Protein AF-O30803-F1 (afdb_monomer)

InterPro domains:
  IPR018719 Protein of unknown function DUF2243, membrane [PF10002] (25-166)

Structure (mmCIF, N/CA/C/O backbone):
data_AF-O30803-F1
#
_entry.id   AF-O30803-F1
#
loop_
_atom_site.group_PDB
_atom_site.id
_atom_site.type_symbol
_atom_site.label_atom_id
_atom_site.label_alt_id
_atom_site.label_comp_id
_atom_site.label_asym_id
_atom_site.label_entity_id
_atom_site.label_seq_id
_atom_site.pdbx_PDB_ins_code
_atom_site.Cartn_x
_atom_site.Cartn_y
_atom_site.Cartn_z
_atom_site.occupancy
_atom_site.B_iso_or_equiv
_atom_site.auth_seq_id
_atom_site.auth_comp_id
_atom_site.auth_asym_id
_atom_site.auth_atom_id
_atom_site.pdbx_PDB_model_num
ATOM 1 N N . MET A 1 1 ? -51.281 -3.190 64.991 1.00 44.41 1 MET A N 1
ATOM 2 C CA . MET A 1 1 ? -51.150 -3.004 63.529 1.00 44.41 1 MET A CA 1
ATOM 3 C C . MET A 1 1 ? -50.069 -1.959 63.252 1.00 44.41 1 MET A C 1
ATOM 5 O O . MET A 1 1 ? -50.215 -0.814 63.648 1.00 44.41 1 MET A O 1
ATOM 9 N N . ARG A 1 2 ? -48.952 -2.392 62.664 1.00 42.19 2 ARG A N 1
ATOM 10 C CA . ARG A 1 2 ? -47.763 -1.648 62.189 1.00 42.19 2 ARG A CA 1
ATOM 11 C C . ARG A 1 2 ? -47.346 -2.361 60.876 1.00 42.19 2 ARG A C 1
ATOM 13 O O . ARG A 1 2 ? -47.597 -3.560 60.804 1.00 42.19 2 ARG A O 1
ATOM 20 N N . PRO A 1 3 ? -46.611 -1.751 59.934 1.00 50.00 3 PRO A N 1
ATOM 21 C CA . PRO A 1 3 ? -46.924 -0.543 59.172 1.00 50.00 3 PRO A CA 1
ATOM 22 C C . PRO A 1 3 ? -46.714 -0.734 57.639 1.00 50.00 3 PRO A C 1
ATOM 24 O O . PRO A 1 3 ? -46.170 -1.731 57.187 1.00 50.00 3 PRO A O 1
ATOM 27 N N . ALA A 1 4 ? -47.139 0.276 56.874 1.00 49.72 4 ALA A N 1
ATOM 28 C CA . ALA A 1 4 ? -46.523 0.841 55.661 1.00 49.72 4 ALA A CA 1
ATOM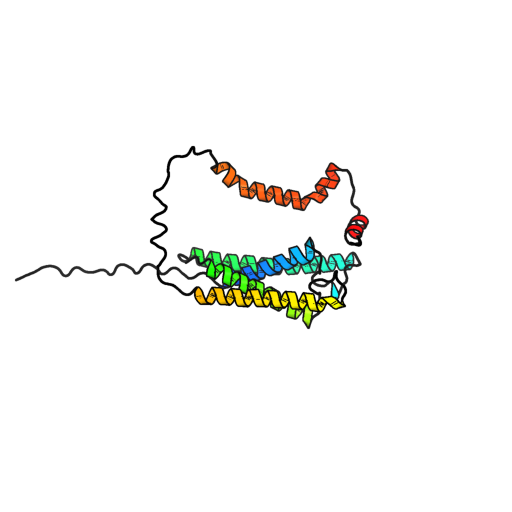 29 C C . ALA A 1 4 ? -45.907 -0.063 54.560 1.00 49.72 4 ALA A C 1
ATOM 31 O O . ALA A 1 4 ? -44.806 -0.586 54.688 1.00 49.72 4 ALA A O 1
ATOM 32 N N . ALA A 1 5 ? -46.574 -0.021 53.399 1.00 54.56 5 ALA A N 1
ATOM 33 C CA . ALA A 1 5 ? -46.015 0.220 52.062 1.00 54.56 5 ALA A CA 1
ATOM 34 C C . ALA A 1 5 ? -44.716 -0.516 51.677 1.00 54.56 5 ALA A C 1
ATOM 36 O O . ALA A 1 5 ? -43.609 0.011 51.802 1.00 54.56 5 ALA A O 1
ATOM 37 N N . MET A 1 6 ? -44.884 -1.682 51.052 1.00 47.59 6 MET A N 1
ATOM 38 C CA . MET A 1 6 ? -43.867 -2.269 50.185 1.00 47.59 6 MET A CA 1
ATOM 39 C C . MET A 1 6 ? -43.779 -1.409 48.915 1.00 47.59 6 MET A C 1
ATOM 41 O O . MET A 1 6 ? -44.655 -1.452 48.056 1.00 47.59 6 MET A O 1
ATOM 45 N N . ARG A 1 7 ? -42.759 -0.547 48.849 1.00 52.62 7 ARG A N 1
ATOM 46 C CA . ARG A 1 7 ? -42.379 0.173 47.629 1.00 52.62 7 ARG A CA 1
ATOM 47 C C . ARG A 1 7 ? -41.983 -0.850 46.567 1.00 52.62 7 ARG A C 1
ATOM 49 O O . ARG A 1 7 ? -41.027 -1.593 46.781 1.00 52.62 7 ARG A O 1
ATOM 56 N N . ASP A 1 8 ? -42.672 -0.817 45.431 1.00 48.56 8 ASP A N 1
ATOM 57 C CA . ASP A 1 8 ? -42.183 -1.358 44.166 1.00 48.56 8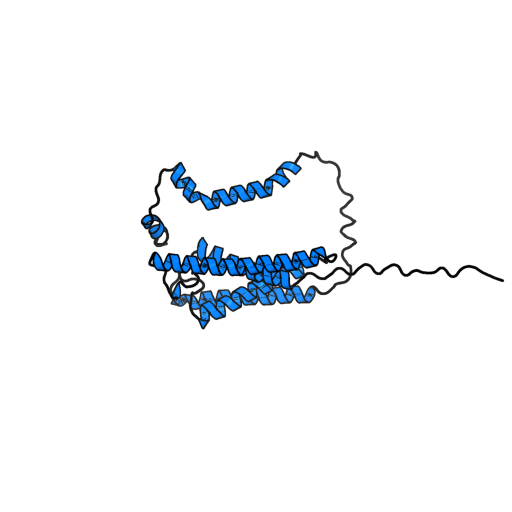 ASP A CA 1
ATOM 58 C C . ASP A 1 8 ? -40.801 -0.756 43.882 1.00 48.56 8 ASP A C 1
ATOM 60 O O . ASP A 1 8 ? -40.666 0.409 43.500 1.00 48.56 8 ASP A O 1
ATOM 64 N N . GLN A 1 9 ? -39.748 -1.542 44.101 1.00 47.50 9 GLN A N 1
ATOM 65 C CA . GLN A 1 9 ? -38.459 -1.278 43.480 1.00 47.50 9 GLN A CA 1
ATOM 66 C C . GLN A 1 9 ? -38.582 -1.726 42.026 1.00 47.50 9 GLN A C 1
ATOM 68 O O . GLN A 1 9 ? -38.211 -2.843 41.676 1.00 47.50 9 GLN A O 1
ATOM 73 N N . ALA A 1 10 ? -39.124 -0.848 41.180 1.00 53.06 10 ALA A N 1
ATOM 74 C CA . ALA A 1 10 ? -38.877 -0.923 39.750 1.00 53.06 10 ALA A CA 1
ATOM 75 C C . ALA A 1 10 ? -37.354 -0.891 39.565 1.00 53.06 10 ALA A C 1
ATOM 77 O O . ALA A 1 10 ? -36.704 0.132 39.795 1.00 53.06 10 ALA A O 1
ATOM 78 N N . SER A 1 11 ? -36.782 -2.048 39.243 1.00 54.75 11 SER A N 1
ATOM 79 C CA . SER A 1 11 ? -35.380 -2.200 38.893 1.00 54.75 11 SER A CA 1
ATOM 80 C C . SER A 1 11 ? -35.065 -1.193 37.791 1.00 54.75 11 SER A C 1
ATOM 82 O O . SER A 1 11 ? -35.679 -1.205 36.723 1.00 54.75 11 SER A O 1
ATOM 84 N N . ALA A 1 12 ? -34.150 -0.264 38.080 1.00 52.97 12 ALA A N 1
ATOM 85 C CA . ALA A 1 12 ? -33.680 0.689 37.088 1.00 52.97 12 ALA A CA 1
ATOM 86 C C . ALA A 1 12 ? -33.226 -0.099 35.845 1.00 52.97 12 ALA A C 1
ATOM 88 O O . ALA A 1 12 ? -32.531 -1.108 36.009 1.00 52.97 12 ALA A O 1
ATOM 89 N N . PRO A 1 13 ? -33.620 0.308 34.624 1.00 51.75 13 PRO A N 1
ATOM 90 C CA . PRO A 1 13 ? -33.187 -0.386 33.422 1.00 51.75 13 PRO A CA 1
ATOM 91 C C . PRO A 1 13 ? -31.660 -0.434 33.424 1.00 51.75 13 PRO A C 1
ATOM 93 O O . PRO A 1 13 ? -31.005 0.601 33.587 1.00 51.75 13 PRO A O 1
ATOM 96 N N . ALA A 1 14 ? -31.104 -1.643 33.303 1.00 55.41 14 ALA A N 1
ATOM 97 C CA . ALA A 1 14 ? -29.665 -1.835 33.205 1.00 55.41 14 ALA A CA 1
ATOM 98 C C . ALA A 1 14 ? -29.122 -0.888 32.120 1.00 55.41 14 ALA A C 1
ATOM 100 O O . ALA A 1 14 ? -29.750 -0.772 31.059 1.00 55.41 14 ALA A O 1
ATOM 101 N N . PRO A 1 15 ? -28.012 -0.166 32.369 1.00 53.81 15 PRO A N 1
ATOM 102 C CA . PRO A 1 15 ? -27.444 0.717 31.363 1.00 53.81 15 PRO A CA 1
ATOM 103 C C . PRO A 1 15 ? -27.208 -0.104 30.097 1.00 53.81 15 PRO A C 1
ATOM 105 O O . PRO A 1 15 ? -26.579 -1.157 30.159 1.00 53.81 15 PRO A O 1
ATOM 108 N N . ALA A 1 16 ? -27.772 0.344 28.974 1.00 55.12 16 ALA A N 1
ATOM 109 C CA . ALA A 1 16 ? -27.661 -0.360 27.705 1.00 55.12 16 ALA A CA 1
ATOM 110 C C . ALA A 1 16 ? -26.178 -0.596 27.393 1.00 55.12 16 ALA A C 1
ATOM 112 O O . ALA A 1 16 ? -25.452 0.358 27.104 1.00 55.12 16 ALA A O 1
ATOM 113 N N . GLU A 1 17 ? -25.727 -1.849 27.487 1.00 60.47 17 GLU A N 1
ATOM 114 C CA . GLU A 1 17 ? -24.356 -2.217 27.148 1.00 60.47 17 GLU A CA 1
ATOM 115 C C . GLU A 1 17 ? -24.086 -1.797 25.698 1.00 60.47 17 GLU A C 1
ATOM 117 O O . GLU A 1 17 ? -24.781 -2.203 24.749 1.00 60.47 17 GLU A O 1
ATOM 122 N N . GLY A 1 18 ? -23.114 -0.895 25.543 1.00 61.53 18 GLY A N 1
ATOM 123 C CA . GLY A 1 18 ? -22.679 -0.426 24.237 1.00 61.53 18 GLY A CA 1
ATOM 124 C C . GLY A 1 18 ? -22.208 -1.604 23.389 1.00 61.53 18 GLY A C 1
ATOM 125 O O . GLY A 1 18 ? -21.647 -2.561 23.910 1.00 61.53 18 GLY A O 1
ATOM 126 N N . ALA A 1 19 ? -22.464 -1.564 22.083 1.00 73.00 19 ALA A N 1
ATOM 127 C CA . ALA A 1 19 ? -21.923 -2.587 21.193 1.00 73.00 19 ALA A CA 1
ATOM 128 C C . ALA A 1 19 ? -20.408 -2.425 21.061 1.00 73.00 19 ALA A C 1
ATOM 130 O O . ALA A 1 19 ? -19.941 -1.306 20.835 1.00 73.00 19 ALA A O 1
ATOM 131 N N . ASP A 1 20 ? -19.686 -3.543 21.125 1.00 84.19 20 ASP A N 1
ATOM 132 C CA . ASP A 1 20 ? -18.245 -3.585 20.893 1.00 84.19 20 ASP A CA 1
ATOM 133 C C . ASP A 1 20 ? -17.853 -3.038 19.518 1.00 84.19 20 ASP A C 1
ATOM 135 O O . ASP A 1 20 ? -18.620 -3.086 18.545 1.00 84.19 20 ASP A O 1
ATOM 139 N N . PHE A 1 21 ? -16.622 -2.530 19.438 1.00 89.94 21 PHE A N 1
ATOM 140 C CA . PHE A 1 21 ? -16.022 -2.059 18.195 1.00 89.94 21 PHE A CA 1
ATOM 141 C C . PHE A 1 21 ? -16.095 -3.139 17.094 1.00 89.94 21 PHE A C 1
ATOM 143 O O . PHE A 1 21 ? -15.684 -4.280 17.326 1.00 89.94 21 PHE A O 1
ATOM 150 N N . PRO A 1 22 ? -16.570 -2.817 15.873 1.00 93.75 22 PRO A N 1
ATOM 151 C CA . PRO A 1 22 ? -16.674 -3.796 14.801 1.00 93.75 22 PRO A CA 1
ATOM 152 C C . PRO A 1 22 ? -15.291 -4.125 14.228 1.00 93.75 22 PRO A C 1
ATOM 154 O O . PRO A 1 22 ? -14.852 -3.512 13.259 1.00 93.75 22 PRO A O 1
ATOM 157 N N . VAL A 1 23 ? -14.629 -5.137 14.791 1.00 95.88 23 VAL A N 1
ATOM 158 C CA . VAL A 1 23 ? -13.297 -5.615 14.368 1.00 95.88 23 VAL A CA 1
ATOM 159 C C . VAL A 1 23 ? -13.222 -5.852 12.856 1.00 95.88 23 VAL A C 1
ATOM 161 O O . VAL A 1 23 ? -12.257 -5.436 12.226 1.00 95.88 23 VAL A O 1
ATOM 164 N N . ALA A 1 24 ? -14.268 -6.424 12.250 1.00 96.81 24 ALA A N 1
ATOM 165 C CA . ALA A 1 24 ? -14.330 -6.647 10.804 1.00 96.81 24 ALA A CA 1
ATOM 166 C C . ALA A 1 24 ? -14.185 -5.353 9.979 1.00 96.81 24 ALA A C 1
ATOM 168 O O . ALA A 1 24 ? -13.550 -5.368 8.929 1.00 96.81 24 ALA A O 1
ATOM 169 N N . ALA A 1 25 ? -14.726 -4.226 10.460 1.00 96.88 25 ALA A N 1
ATOM 170 C CA . ALA A 1 25 ? -14.554 -2.940 9.787 1.00 96.88 25 ALA A CA 1
ATOM 171 C C . ALA A 1 25 ? -13.089 -2.490 9.816 1.00 96.88 25 ALA A C 1
ATOM 173 O O . ALA A 1 25 ? -12.566 -2.046 8.800 1.00 96.88 25 ALA A O 1
ATOM 174 N N . GLY A 1 26 ? -12.418 -2.645 10.960 1.00 97.50 26 GLY A N 1
ATOM 175 C CA . GLY A 1 26 ? -11.004 -2.301 11.086 1.00 97.50 26 GLY A CA 1
ATOM 176 C C . GLY A 1 26 ? -10.078 -3.218 10.284 1.00 97.50 26 GLY A C 1
ATOM 177 O O . GLY A 1 26 ? -9.131 -2.722 9.687 1.00 97.50 26 GLY A O 1
ATOM 178 N N . VAL A 1 27 ? -10.388 -4.516 10.173 1.00 98.62 27 VAL A N 1
ATOM 179 C CA . VAL A 1 27 ? -9.648 -5.443 9.293 1.00 98.62 27 VAL A CA 1
ATOM 180 C C . VAL A 1 27 ? -9.792 -5.039 7.826 1.00 98.62 27 VAL A C 1
ATOM 182 O O . VAL A 1 27 ? -8.793 -4.961 7.120 1.00 98.62 27 VAL A O 1
ATOM 185 N N . LEU A 1 28 ? -11.003 -4.715 7.366 1.00 98.62 28 LEU A N 1
ATOM 186 C CA . LEU A 1 28 ? -11.218 -4.244 5.992 1.00 98.62 28 LEU A CA 1
ATOM 187 C C . LEU A 1 28 ? -10.525 -2.907 5.715 1.00 98.62 28 LEU A C 1
ATOM 189 O O . LEU A 1 28 ? -9.955 -2.724 4.642 1.00 98.62 28 LEU A O 1
ATOM 193 N N . PHE A 1 29 ? -10.507 -1.993 6.689 1.00 98.38 29 PHE A N 1
ATOM 194 C CA . PHE A 1 29 ? -9.684 -0.791 6.583 1.00 98.38 29 PHE A CA 1
ATOM 195 C C . PHE A 1 29 ? -8.196 -1.120 6.495 1.00 98.38 29 PHE A C 1
ATOM 197 O O . PHE A 1 29 ? -7.510 -0.511 5.688 1.00 98.38 29 PHE A O 1
ATOM 204 N N . GLY A 1 30 ? -7.699 -2.075 7.281 1.00 98.62 30 GLY A N 1
ATOM 205 C CA . GLY A 1 30 ? -6.304 -2.504 7.228 1.00 98.62 30 GLY A CA 1
ATOM 20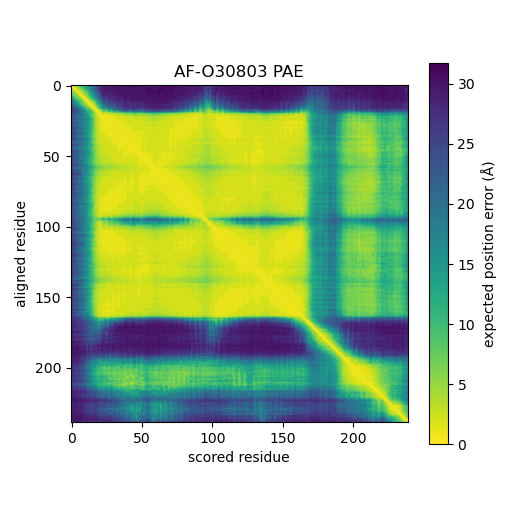6 C C . GLY A 1 30 ? -5.925 -3.078 5.864 1.00 98.62 30 GLY A C 1
ATOM 207 O O . GLY A 1 30 ? -4.920 -2.665 5.300 1.00 98.62 30 GLY A O 1
ATOM 208 N N . LEU A 1 31 ? -6.763 -3.961 5.308 1.00 98.69 31 LEU A N 1
ATOM 209 C CA . LEU A 1 31 ? -6.582 -4.524 3.964 1.00 98.69 31 LEU A CA 1
ATOM 210 C C . LEU A 1 31 ? -6.541 -3.420 2.901 1.00 98.69 31 LEU A C 1
ATOM 212 O O . LEU A 1 31 ? -5.620 -3.360 2.093 1.00 98.69 31 LEU A O 1
ATOM 216 N N . GLY A 1 32 ? -7.529 -2.520 2.925 1.00 98.50 32 GLY A N 1
ATOM 217 C CA . GLY A 1 32 ? -7.626 -1.435 1.953 1.00 98.50 32 GLY A CA 1
ATOM 218 C C . GLY A 1 32 ? -6.488 -0.419 2.067 1.00 98.50 32 GLY A C 1
ATOM 219 O O . GLY A 1 32 ? -5.923 -0.023 1.056 1.00 98.50 32 GLY A O 1
ATOM 220 N N . LEU A 1 33 ? -6.116 -0.008 3.283 1.00 98.50 33 LEU A N 1
ATOM 221 C CA . LEU A 1 33 ? -5.014 0.934 3.504 1.00 98.50 33 LEU A CA 1
ATOM 222 C C . LEU A 1 33 ? -3.648 0.317 3.202 1.00 98.50 33 LEU A C 1
ATOM 224 O O . LEU A 1 33 ? -2.797 1.021 2.669 1.00 98.50 33 LEU A O 1
ATOM 228 N N . GLY A 1 34 ? -3.452 -0.970 3.501 1.00 98.62 34 GLY A N 1
ATOM 229 C CA . GLY A 1 34 ? -2.241 -1.694 3.125 1.00 98.62 34 GLY A CA 1
ATOM 230 C C . GLY A 1 34 ? -2.066 -1.743 1.613 1.00 98.62 34 GLY A C 1
ATOM 231 O O . GLY A 1 34 ? -1.033 -1.310 1.112 1.00 98.62 34 GLY A O 1
ATOM 232 N N . GLY A 1 35 ? -3.117 -2.133 0.888 1.00 98.38 35 GLY A N 1
ATOM 233 C CA . GLY A 1 35 ? -3.082 -2.136 -0.572 1.00 98.38 35 GLY A CA 1
ATOM 234 C C . GLY A 1 35 ? -2.994 -0.741 -1.192 1.00 98.38 35 GLY A C 1
ATOM 235 O O . GLY A 1 35 ? -2.324 -0.562 -2.199 1.00 98.38 35 GLY A O 1
ATOM 236 N N . PHE A 1 36 ? -3.590 0.292 -0.586 1.00 98.44 36 PHE A N 1
ATOM 237 C CA . PHE A 1 36 ? -3.343 1.669 -1.026 1.00 98.44 36 PHE A CA 1
ATOM 238 C C . PHE A 1 36 ? -1.904 2.109 -0.799 1.00 98.44 36 PHE A C 1
ATOM 240 O O . PHE A 1 36 ? -1.362 2.825 -1.631 1.00 98.44 36 PHE A O 1
ATOM 247 N N . PHE A 1 37 ? -1.296 1.741 0.327 1.00 98.56 37 PHE A N 1
ATOM 248 C CA . PHE A 1 37 ? 0.095 2.082 0.579 1.00 98.56 37 PHE A CA 1
ATOM 249 C C . PHE A 1 37 ? 1.001 1.416 -0.453 1.00 98.56 37 PHE A C 1
ATOM 251 O O . PHE A 1 37 ? 1.836 2.091 -1.038 1.00 98.56 37 PHE A O 1
ATOM 258 N N . ASP A 1 38 ? 0.796 0.130 -0.710 1.00 98.31 38 ASP A N 1
ATOM 259 C CA . ASP A 1 38 ? 1.519 -0.618 -1.732 1.00 98.31 38 ASP A CA 1
ATOM 260 C C . ASP A 1 38 ? 1.333 -0.005 -3.134 1.00 98.31 38 ASP A C 1
ATOM 262 O O . ASP A 1 38 ? 2.289 0.472 -3.747 1.00 98.31 38 ASP A O 1
ATOM 266 N N . GLY A 1 39 ? 0.088 0.166 -3.577 1.00 97.31 39 GLY A N 1
ATOM 267 C CA . GLY A 1 39 ? -0.204 0.715 -4.898 1.00 97.31 39 GLY A CA 1
ATOM 268 C C . GLY A 1 39 ? 0.214 2.183 -5.087 1.00 97.31 39 GLY A C 1
ATOM 269 O O . GLY A 1 39 ? 0.705 2.561 -6.147 1.00 97.31 39 GLY A O 1
ATOM 270 N N . ILE A 1 40 ? 0.061 3.044 -4.078 1.00 95.81 40 ILE A N 1
ATOM 271 C CA . ILE A 1 40 ? 0.436 4.461 -4.203 1.00 95.81 40 ILE A CA 1
ATOM 272 C C . ILE A 1 40 ? 1.939 4.622 -3.997 1.00 95.81 40 ILE A C 1
ATOM 274 O O . ILE A 1 40 ? 2.619 5.257 -4.801 1.00 95.81 40 ILE A O 1
ATOM 278 N N . VAL A 1 41 ? 2.475 4.095 -2.895 1.00 97.62 41 VAL A N 1
ATOM 279 C CA . VAL A 1 41 ? 3.869 4.338 -2.523 1.00 97.62 41 VAL A CA 1
ATOM 280 C C . VAL A 1 41 ? 4.797 3.469 -3.352 1.00 97.62 41 VAL A C 1
ATOM 282 O O . VAL A 1 41 ? 5.729 4.012 -3.937 1.00 97.62 41 VAL A O 1
ATOM 285 N N . LEU A 1 42 ? 4.554 2.160 -3.435 1.00 97.44 42 LEU A N 1
ATOM 286 C CA . LEU A 1 42 ? 5.474 1.250 -4.115 1.00 97.44 42 LEU A CA 1
ATOM 287 C C . LEU A 1 42 ? 5.268 1.282 -5.634 1.00 97.44 42 LEU A C 1
ATOM 289 O O . LEU A 1 42 ? 6.257 1.471 -6.343 1.00 97.44 42 LEU A O 1
ATOM 293 N N . HIS A 1 43 ? 4.024 1.247 -6.139 1.00 97.38 43 HIS A N 1
ATOM 294 C CA . HIS A 1 43 ? 3.818 1.235 -7.599 1.00 97.38 43 HIS A CA 1
ATOM 295 C C . HIS A 1 43 ? 3.952 2.604 -8.267 1.00 97.38 43 HIS A C 1
ATOM 297 O O . HIS A 1 43 ? 4.486 2.716 -9.369 1.00 97.38 43 HIS A O 1
ATOM 303 N N . GLN A 1 44 ? 3.464 3.676 -7.638 1.00 94.81 44 GLN A N 1
ATOM 304 C CA . GLN A 1 44 ? 3.334 4.966 -8.329 1.00 94.81 44 GLN A CA 1
ATOM 305 C C . GLN A 1 44 ? 4.409 5.980 -7.939 1.00 94.81 44 GLN A C 1
ATOM 307 O O . GLN A 1 44 ? 4.976 6.627 -8.822 1.00 94.81 44 GLN A O 1
ATOM 312 N N . VAL A 1 45 ? 4.683 6.134 -6.639 1.00 92.75 45 VAL A N 1
ATOM 313 C CA . VAL A 1 45 ? 5.662 7.113 -6.138 1.00 92.75 45 VAL A CA 1
ATOM 314 C C . VAL A 1 45 ? 7.086 6.596 -6.298 1.00 92.75 45 VAL A C 1
ATOM 316 O O . VAL A 1 45 ? 7.911 7.280 -6.897 1.00 92.75 45 VAL A O 1
ATOM 319 N N . LEU A 1 46 ? 7.379 5.414 -5.753 1.00 94.56 46 LEU A N 1
ATOM 320 C CA . LEU A 1 46 ? 8.705 4.803 -5.825 1.00 94.56 46 LEU A CA 1
ATOM 321 C C . LEU A 1 46 ? 8.915 4.036 -7.130 1.00 94.56 46 LEU A C 1
ATOM 323 O O . LEU A 1 46 ? 10.049 3.934 -7.593 1.00 94.56 46 LEU A O 1
ATOM 327 N N . GLN A 1 47 ? 7.827 3.543 -7.731 1.00 94.75 47 GLN A N 1
ATOM 328 C CA . GLN A 1 47 ? 7.847 2.762 -8.972 1.00 94.75 47 GLN A CA 1
ATOM 329 C C . GLN A 1 47 ? 8.757 1.537 -8.865 1.00 94.75 47 GLN A C 1
ATOM 331 O O . GLN A 1 47 ? 9.474 1.193 -9.806 1.00 94.75 47 GLN A O 1
ATOM 336 N N . TRP A 1 48 ? 8.779 0.923 -7.683 1.00 97.31 48 TRP A N 1
ATOM 337 C CA . TRP A 1 48 ? 9.598 -0.248 -7.389 1.00 97.31 48 TRP A CA 1
ATOM 338 C C . TRP A 1 48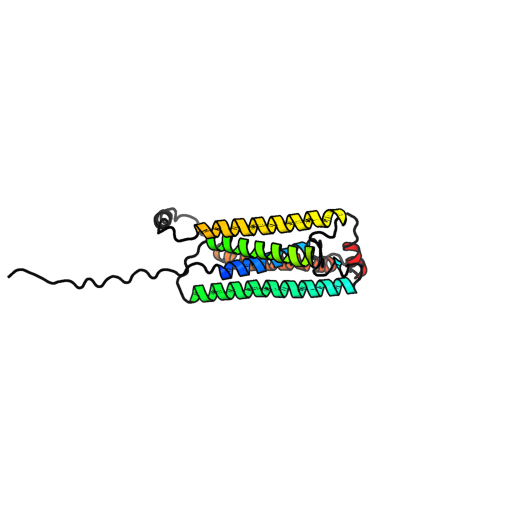 ? 9.123 -1.476 -8.154 1.00 97.31 48 TRP A C 1
ATOM 340 O O . TRP A 1 48 ? 9.955 -2.258 -8.609 1.00 97.31 48 TRP A O 1
ATOM 350 N N . HIS A 1 49 ? 7.812 -1.593 -8.336 1.00 97.75 49 HIS A N 1
ATOM 351 C CA . HIS A 1 49 ? 7.145 -2.652 -9.080 1.00 97.75 49 HIS A CA 1
ATOM 352 C C . HIS A 1 49 ? 5.760 -2.191 -9.522 1.00 97.75 49 HIS A C 1
ATOM 354 O O . HIS A 1 49 ? 5.271 -1.168 -9.063 1.00 97.75 49 HIS A O 1
ATOM 360 N N . HIS A 1 50 ? 5.131 -2.915 -10.437 1.00 97.62 50 HIS A N 1
ATOM 361 C CA . HIS A 1 50 ? 3.726 -2.732 -10.797 1.00 97.62 50 HIS A CA 1
ATOM 362 C C . HIS A 1 50 ? 3.053 -4.104 -10.851 1.00 97.62 50 HIS A C 1
ATOM 364 O O . HIS A 1 50 ? 3.743 -5.118 -10.888 1.00 97.62 50 HIS A O 1
ATOM 370 N N . MET A 1 51 ? 1.720 -4.159 -10.917 1.00 97.75 51 MET A N 1
ATOM 371 C CA . MET A 1 51 ? 0.978 -5.422 -10.791 1.00 97.75 51 MET A CA 1
ATOM 372 C C . MET A 1 51 ? 1.488 -6.580 -11.664 1.00 97.75 51 MET A C 1
ATOM 374 O O . MET A 1 51 ? 1.384 -7.733 -11.250 1.00 97.75 51 MET A O 1
ATOM 378 N N . LEU A 1 52 ? 2.002 -6.307 -12.866 1.00 98.12 52 LEU A N 1
ATOM 379 C CA . LEU A 1 52 ? 2.462 -7.333 -13.802 1.00 98.12 52 LEU A CA 1
ATOM 380 C C . LEU A 1 52 ? 3.908 -7.111 -14.272 1.00 98.12 52 LEU A C 1
ATOM 382 O O . LEU A 1 52 ? 4.289 -7.650 -15.313 1.00 98.12 52 LEU A O 1
ATOM 386 N N . SER A 1 53 ? 4.709 -6.292 -13.584 1.00 97.12 53 SER A N 1
ATOM 387 C CA . SER A 1 53 ? 5.971 -5.782 -14.136 1.00 97.12 53 SER A CA 1
ATOM 388 C C . SER A 1 53 ? 7.053 -6.845 -14.335 1.00 97.12 53 SER A C 1
ATOM 390 O O . SER A 1 53 ? 7.868 -6.694 -15.247 1.00 97.12 53 SER A O 1
ATOM 392 N N . SER A 1 54 ? 7.021 -7.961 -13.599 1.00 97.31 54 SER A N 1
ATOM 393 C CA . SER A 1 54 ? 7.927 -9.088 -13.866 1.00 97.31 54 SER A CA 1
ATOM 394 C C . SER A 1 54 ? 7.532 -9.895 -15.104 1.00 97.31 54 SER A C 1
ATOM 396 O O . SER A 1 54 ? 8.404 -10.429 -15.793 1.00 97.31 54 SER A O 1
ATOM 398 N N . TRP A 1 55 ? 6.237 -9.982 -15.420 1.00 97.75 55 TRP A N 1
ATOM 399 C CA . TRP A 1 55 ? 5.751 -10.668 -16.626 1.00 97.75 55 TRP A CA 1
ATOM 400 C C . TRP A 1 55 ? 5.797 -9.770 -17.867 1.00 97.75 55 TRP A C 1
ATOM 402 O O . TRP A 1 55 ? 6.129 -10.234 -18.957 1.00 97.75 55 TRP A O 1
ATOM 412 N N . TYR A 1 56 ? 5.500 -8.483 -17.692 1.00 96.94 56 TYR A N 1
ATOM 413 C CA . TYR A 1 56 ? 5.460 -7.457 -18.731 1.00 96.94 56 TYR A CA 1
ATOM 414 C C . TYR A 1 56 ? 6.316 -6.256 -18.298 1.00 96.94 56 TYR A C 1
ATOM 416 O O . TYR A 1 56 ? 5.783 -5.278 -17.760 1.00 96.94 56 TYR A O 1
ATOM 424 N N . PRO A 1 57 ? 7.643 -6.310 -18.535 1.00 94.19 57 PRO A N 1
ATOM 425 C CA . PRO A 1 57 ? 8.572 -5.268 -18.110 1.00 94.19 57 PRO A CA 1
ATOM 426 C C . PRO A 1 57 ? 8.230 -3.901 -18.693 1.00 94.19 57 PRO A C 1
ATOM 428 O O . PRO A 1 57 ? 7.876 -3.788 -19.869 1.00 94.19 57 PRO A O 1
ATOM 431 N N . ILE A 1 58 ? 8.397 -2.842 -17.900 1.00 92.19 58 ILE A N 1
ATOM 432 C CA . ILE A 1 58 ? 8.030 -1.471 -18.286 1.00 92.19 58 ILE A CA 1
ATOM 433 C C . ILE A 1 58 ? 9.130 -0.823 -19.134 1.00 92.19 58 ILE A C 1
ATOM 435 O O . ILE A 1 58 ? 9.745 0.176 -18.769 1.00 92.19 58 ILE A O 1
ATOM 439 N N . THR A 1 59 ? 9.393 -1.437 -20.282 1.00 89.75 59 THR A N 1
ATOM 440 C CA . THR A 1 59 ? 10.358 -0.992 -21.296 1.00 89.75 59 THR A CA 1
ATOM 441 C C . THR A 1 59 ? 9.676 -0.542 -22.591 1.00 89.75 59 THR A C 1
ATOM 443 O O . THR A 1 59 ? 10.349 -0.124 -23.531 1.00 89.75 59 THR A O 1
ATOM 446 N N . SER A 1 60 ? 8.341 -0.590 -22.646 1.00 88.75 60 SER A N 1
ATOM 447 C CA . SER A 1 60 ? 7.511 -0.098 -23.748 1.00 88.75 60 SER A CA 1
ATOM 448 C C . SER A 1 60 ? 6.289 0.661 -23.219 1.00 88.75 60 SER A C 1
ATOM 450 O O . SER A 1 60 ? 5.867 0.465 -22.077 1.00 88.75 60 SER A O 1
ATOM 452 N N . ILE A 1 61 ? 5.701 1.518 -24.062 1.00 90.81 61 ILE A N 1
ATOM 453 C CA . ILE A 1 61 ? 4.461 2.243 -23.734 1.00 90.81 61 ILE A CA 1
ATOM 454 C C . ILE A 1 61 ? 3.306 1.258 -23.518 1.00 90.81 61 ILE A C 1
ATOM 456 O O . ILE A 1 61 ? 2.560 1.400 -22.559 1.00 90.81 61 ILE A O 1
ATOM 460 N N . GLU A 1 62 ? 3.207 0.220 -24.348 1.00 93.81 62 GLU A N 1
ATOM 461 C CA . GLU A 1 62 ? 2.173 -0.813 -24.229 1.00 93.81 62 GLU A CA 1
ATOM 462 C C . GLU A 1 62 ? 2.223 -1.525 -22.867 1.00 93.81 62 GLU A C 1
ATOM 464 O O . GLU A 1 62 ? 1.206 -1.640 -22.182 1.00 93.81 62 GLU A O 1
ATOM 469 N N . ASN A 1 63 ? 3.415 -1.931 -22.413 1.00 93.38 63 ASN A N 1
ATOM 470 C CA . ASN A 1 63 ? 3.567 -2.573 -21.106 1.00 93.38 63 ASN A CA 1
ATOM 471 C C . ASN A 1 63 ? 3.317 -1.593 -19.952 1.00 93.38 63 ASN A C 1
ATOM 473 O O . ASN A 1 63 ? 2.803 -1.999 -18.909 1.00 93.38 63 ASN A O 1
ATOM 477 N N . LEU A 1 64 ? 3.649 -0.308 -20.124 1.00 93.12 64 LEU A N 1
ATOM 478 C CA . LEU A 1 64 ? 3.317 0.734 -19.151 1.00 93.12 64 LEU A CA 1
ATOM 479 C C . LEU A 1 64 ? 1.800 0.914 -19.022 1.00 93.12 64 LEU A C 1
ATOM 481 O O . LEU A 1 64 ? 1.291 0.975 -17.904 1.00 93.12 64 LEU A O 1
ATOM 485 N N . GLU A 1 65 ? 1.075 0.978 -20.139 1.00 94.69 65 GLU A N 1
ATOM 486 C CA . GLU A 1 65 ? -0.387 1.098 -20.161 1.00 94.69 65 GLU A CA 1
ATOM 487 C C . GLU A 1 65 ? -1.054 -0.124 -19.522 1.00 94.69 65 GLU A C 1
ATOM 489 O O . GLU A 1 65 ? -1.943 0.030 -18.681 1.00 94.69 65 GLU A O 1
ATOM 494 N N . LEU A 1 66 ? -0.574 -1.330 -19.848 1.00 96.00 66 LEU A N 1
ATOM 495 C CA . LEU A 1 66 ? -1.058 -2.576 -19.257 1.00 96.00 66 LEU A CA 1
ATOM 496 C C . LEU A 1 66 ? -0.866 -2.591 -17.733 1.00 96.00 66 LEU A C 1
ATOM 498 O O . LEU A 1 66 ? -1.814 -2.864 -16.997 1.00 96.00 66 LEU A O 1
ATOM 502 N N . ASN A 1 67 ? 0.334 -2.263 -17.248 1.00 97.44 67 ASN A N 1
ATOM 503 C CA . ASN A 1 67 ? 0.609 -2.201 -15.812 1.00 97.44 67 ASN A CA 1
ATOM 504 C C . ASN A 1 67 ? -0.214 -1.107 -15.120 1.00 97.44 67 ASN A C 1
ATOM 506 O O . ASN A 1 67 ? -0.785 -1.349 -14.062 1.00 97.44 67 ASN A O 1
ATOM 510 N N . THR A 1 68 ? -0.367 0.061 -15.748 1.00 96.81 68 THR A N 1
ATOM 511 C CA . THR A 1 68 ? -1.189 1.159 -15.215 1.00 96.81 68 THR A CA 1
ATOM 512 C C . THR A 1 68 ? -2.657 0.746 -15.066 1.00 96.81 68 THR A C 1
ATOM 514 O O . THR A 1 68 ? -3.301 1.077 -14.068 1.00 96.81 68 THR A O 1
ATOM 517 N N . LEU A 1 69 ? -3.201 0.003 -16.036 1.00 98.06 69 LEU A N 1
ATOM 518 C CA . LEU A 1 69 ? -4.559 -0.535 -15.960 1.00 98.06 69 LEU A CA 1
ATOM 519 C C . LEU A 1 69 ? -4.713 -1.489 -14.771 1.00 98.06 69 LEU A C 1
ATOM 521 O O . LEU A 1 69 ? -5.656 -1.349 -13.989 1.00 98.06 69 LEU A O 1
ATOM 525 N N . TRP A 1 70 ? -3.800 -2.451 -14.632 1.00 98.25 70 TRP A N 1
ATOM 526 C CA . TRP A 1 70 ? -3.881 -3.453 -13.571 1.00 98.25 70 TRP A CA 1
ATOM 527 C C . TRP A 1 70 ? -3.625 -2.865 -12.186 1.00 98.25 70 TRP A C 1
ATOM 529 O O . TRP A 1 70 ? -4.347 -3.218 -11.253 1.00 98.25 70 TRP A O 1
ATOM 539 N N . ASP A 1 71 ? -2.730 -1.886 -12.064 1.00 98.00 71 ASP A N 1
ATOM 540 C CA . ASP A 1 71 ? -2.610 -1.067 -10.859 1.00 98.00 71 ASP A CA 1
ATOM 541 C C . ASP A 1 71 ? -3.946 -0.392 -10.528 1.00 98.00 71 ASP A C 1
ATOM 543 O O . ASP A 1 71 ? -4.393 -0.427 -9.385 1.00 98.00 71 ASP A O 1
ATOM 547 N N . GLY A 1 72 ? -4.630 0.204 -11.508 1.00 98.00 72 GLY A N 1
ATOM 548 C CA . GLY A 1 72 ? -5.937 0.838 -11.302 1.00 98.00 72 GLY A CA 1
ATOM 549 C C . GLY A 1 72 ? -7.028 -0.137 -10.841 1.00 98.00 72 GLY A C 1
ATOM 550 O O . GLY A 1 72 ? -7.835 0.196 -9.965 1.00 98.00 72 GLY A O 1
ATOM 551 N N . ILE A 1 73 ? -7.044 -1.357 -11.384 1.00 98.31 73 ILE A N 1
ATOM 552 C CA . ILE A 1 73 ? -7.955 -2.430 -10.955 1.00 98.31 73 ILE A CA 1
ATOM 553 C C . ILE A 1 73 ? -7.647 -2.841 -9.511 1.00 98.31 73 ILE A C 1
ATOM 555 O O . ILE A 1 73 ? -8.564 -2.925 -8.689 1.00 98.31 73 ILE A O 1
ATOM 559 N N . PHE A 1 74 ? -6.369 -3.023 -9.181 1.00 98.19 74 PHE A N 1
ATOM 560 C CA . PHE A 1 74 ? -5.912 -3.311 -7.826 1.00 98.19 74 PHE A CA 1
ATOM 561 C C . PHE A 1 74 ? -6.345 -2.221 -6.831 1.00 98.19 74 PHE A C 1
ATOM 563 O O . PHE A 1 74 ? -7.020 -2.514 -5.841 1.00 98.19 74 PHE A O 1
ATOM 570 N N . HIS A 1 75 ? -6.097 -0.946 -7.143 1.00 98.12 75 HIS A N 1
ATOM 571 C CA . HIS A 1 75 ? -6.554 0.193 -6.337 1.00 98.12 75 HIS A CA 1
ATOM 572 C C . HIS A 1 75 ? -8.078 0.238 -6.179 1.00 98.12 75 HIS A C 1
ATOM 574 O O . HIS A 1 75 ? -8.602 0.627 -5.134 1.00 98.12 75 HIS A O 1
ATOM 580 N N . SER A 1 76 ? -8.820 -0.157 -7.212 1.00 98.00 76 SER A N 1
ATOM 581 C CA . SER A 1 76 ? -10.281 -0.213 -7.143 1.00 98.00 76 SER A CA 1
ATOM 582 C C . SER A 1 76 ? -10.747 -1.289 -6.157 1.00 98.00 76 SER A C 1
ATOM 584 O O . SER A 1 76 ? -11.683 -1.057 -5.389 1.00 98.00 76 SER A O 1
ATOM 586 N N . ALA A 1 77 ? -10.073 -2.442 -6.114 1.00 97.31 77 ALA A N 1
ATOM 587 C CA . ALA A 1 77 ? -10.360 -3.495 -5.142 1.00 97.31 77 ALA A CA 1
ATOM 588 C C . ALA A 1 77 ? -10.068 -3.035 -3.700 1.00 97.31 77 ALA A C 1
ATOM 590 O O . ALA A 1 77 ? -10.902 -3.210 -2.805 1.00 97.31 77 ALA A O 1
ATOM 591 N N . THR A 1 78 ? -8.932 -2.370 -3.474 1.00 97.75 78 THR A N 1
ATOM 592 C CA . THR A 1 78 ? -8.558 -1.849 -2.147 1.00 97.75 78 THR A CA 1
ATOM 593 C C . THR A 1 78 ? -9.495 -0.726 -1.690 1.00 97.75 78 THR A C 1
ATOM 595 O O . THR A 1 78 ? -9.910 -0.696 -0.526 1.00 97.75 78 THR A O 1
ATOM 598 N N . TYR A 1 79 ? -9.945 0.131 -2.615 1.00 98.25 79 TYR A N 1
ATOM 599 C CA . TYR A 1 79 ? -10.988 1.129 -2.374 1.00 98.25 79 TYR A CA 1
ATOM 600 C C . TYR A 1 79 ? -12.294 0.494 -1.882 1.00 98.25 79 TYR A C 1
ATOM 602 O O . TYR A 1 79 ? -12.888 0.965 -0.907 1.00 98.25 79 TYR A O 1
ATOM 610 N N . VAL A 1 80 ? -12.731 -0.604 -2.509 1.00 98.50 80 VAL A N 1
ATOM 611 C CA . VAL A 1 80 ? -13.938 -1.333 -2.093 1.00 98.50 80 VAL A CA 1
ATOM 612 C C . VAL A 1 80 ? -13.802 -1.854 -0.661 1.00 98.50 80 VAL A C 1
ATOM 614 O O . VAL A 1 80 ? -14.750 -1.699 0.112 1.00 98.50 80 VAL A O 1
ATOM 617 N N . PHE A 1 81 ? -12.644 -2.389 -0.251 1.00 98.31 81 PHE A N 1
ATOM 618 C CA . PHE A 1 81 ? -12.436 -2.797 1.147 1.00 98.31 81 PHE A CA 1
ATOM 619 C C . PHE A 1 81 ? -12.644 -1.634 2.122 1.00 98.31 81 PHE A C 1
ATOM 621 O O . PHE A 1 81 ? -13.359 -1.790 3.116 1.00 98.31 81 PHE A O 1
ATOM 628 N N . VAL A 1 82 ? -12.111 -0.446 1.813 1.00 98.44 82 VAL A N 1
ATOM 629 C CA . VAL A 1 82 ? -12.319 0.751 2.643 1.00 98.44 82 VAL A CA 1
ATOM 630 C C . VAL A 1 82 ? -13.798 1.144 2.697 1.00 98.44 82 VAL A C 1
ATOM 632 O O . VAL A 1 82 ? -14.328 1.385 3.783 1.00 98.44 82 VAL A O 1
ATOM 635 N N . VAL A 1 83 ? -14.497 1.174 1.559 1.00 98.44 83 VAL A N 1
ATOM 636 C CA . VAL A 1 83 ? -15.925 1.536 1.504 1.00 98.44 83 VAL A CA 1
ATOM 637 C C . VAL A 1 83 ? -16.787 0.550 2.294 1.00 98.44 83 VAL A C 1
ATOM 639 O O . VAL A 1 83 ? -17.651 0.969 3.069 1.00 98.44 83 VAL A O 1
ATOM 642 N N . VAL A 1 84 ? -16.544 -0.754 2.155 1.00 98.31 84 VAL A N 1
ATOM 643 C CA . VAL A 1 84 ? -17.283 -1.790 2.891 1.00 98.31 84 VAL A CA 1
ATOM 644 C C . VAL A 1 84 ? -16.979 -1.713 4.388 1.00 98.31 84 VAL A C 1
ATOM 646 O O . VAL A 1 84 ? -17.907 -1.760 5.201 1.00 98.31 84 VAL A O 1
ATOM 649 N N . GLY A 1 85 ? -15.712 -1.521 4.773 1.00 97.62 85 GLY A N 1
ATOM 650 C CA . GLY A 1 85 ? -15.319 -1.302 6.167 1.00 97.62 85 GLY A CA 1
ATOM 651 C C . GLY A 1 85 ? -16.038 -0.098 6.781 1.00 97.62 85 GLY A C 1
ATOM 652 O O . GLY A 1 85 ? -16.637 -0.201 7.858 1.00 97.62 85 GLY A O 1
ATOM 653 N N . LEU A 1 86 ? -16.089 1.019 6.049 1.00 97.56 86 LEU A N 1
ATOM 654 C CA . LEU A 1 86 ? -16.811 2.224 6.453 1.00 97.56 86 LEU A CA 1
ATOM 655 C C . LEU A 1 86 ? -18.309 1.973 6.595 1.00 97.56 86 LEU A C 1
ATOM 657 O O . LEU A 1 86 ? -18.908 2.394 7.586 1.00 97.56 86 LEU A O 1
ATOM 661 N N . PHE A 1 87 ? -18.916 1.266 5.645 1.00 96.94 87 PHE A N 1
ATOM 662 C CA . PHE A 1 87 ? -20.334 0.935 5.694 1.00 96.94 87 PHE A CA 1
ATOM 663 C C . PHE A 1 87 ? -20.682 0.074 6.918 1.00 96.94 87 PHE A C 1
ATOM 665 O O . PHE A 1 87 ? -21.662 0.359 7.611 1.00 96.94 87 PHE A O 1
ATOM 672 N N . ILE A 1 88 ? -19.864 -0.938 7.235 1.00 95.25 88 ILE A N 1
ATOM 673 C CA . ILE A 1 88 ? -20.043 -1.783 8.426 1.00 95.25 88 ILE A CA 1
ATOM 674 C C . ILE A 1 88 ? -19.926 -0.943 9.701 1.00 95.25 88 ILE A C 1
ATOM 676 O O . ILE A 1 88 ? -20.798 -1.034 10.573 1.00 95.25 88 ILE A O 1
ATOM 680 N N . LEU A 1 89 ? -18.890 -0.103 9.806 1.00 94.44 89 LEU A N 1
ATOM 681 C CA . LEU A 1 89 ? -18.699 0.786 10.954 1.00 94.44 89 LEU A CA 1
ATOM 682 C C . LEU A 1 89 ? -19.889 1.742 11.122 1.00 94.44 89 LEU A C 1
ATOM 684 O O . LEU A 1 89 ? -20.454 1.842 12.211 1.00 94.44 89 LEU A O 1
ATOM 688 N N . TRP A 1 90 ? -20.315 2.392 10.038 1.00 94.31 90 TRP A N 1
ATOM 689 C CA . TRP A 1 90 ? -21.445 3.319 10.027 1.00 94.31 90 TRP A CA 1
ATOM 690 C C . TRP A 1 90 ? -22.751 2.645 10.451 1.00 94.31 90 TRP A C 1
ATOM 692 O O . TRP A 1 90 ? -23.475 3.160 11.307 1.00 94.31 90 TRP A O 1
ATOM 702 N N . ARG A 1 91 ? -23.049 1.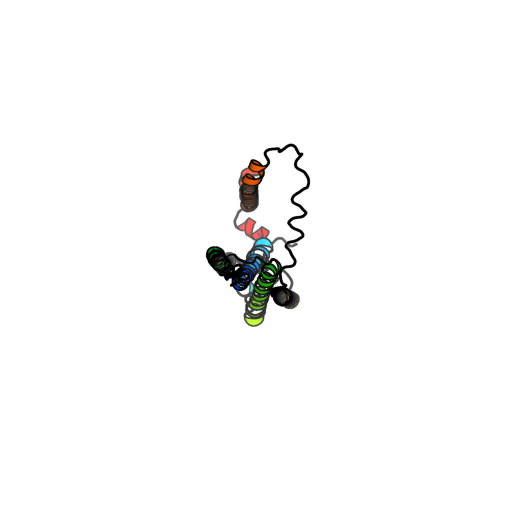465 9.899 1.00 93.12 91 ARG A N 1
ATOM 703 C CA . ARG A 1 91 ? -24.278 0.723 10.203 1.00 93.12 91 ARG A CA 1
ATOM 704 C C . ARG A 1 91 ? -24.324 0.270 11.661 1.00 93.12 91 ARG A C 1
ATOM 706 O O . ARG A 1 91 ? -25.389 0.322 12.275 1.00 93.12 91 ARG A O 1
ATOM 713 N N . ARG A 1 92 ? -23.178 -0.103 12.241 1.00 89.31 92 ARG A N 1
ATOM 714 C CA . ARG A 1 92 ? -23.059 -0.418 13.672 1.00 89.31 92 ARG A CA 1
ATOM 715 C C . ARG A 1 92 ? -23.232 0.826 14.547 1.00 89.31 92 ARG A C 1
ATOM 717 O O . ARG A 1 92 ? -23.978 0.762 15.521 1.00 89.31 92 ARG A O 1
ATOM 724 N N . ALA A 1 93 ? -22.622 1.953 14.172 1.00 88.88 93 ALA A N 1
ATOM 725 C CA . ALA A 1 93 ? -22.689 3.215 14.921 1.00 88.88 93 ALA A CA 1
ATOM 726 C C . ALA A 1 93 ? -24.081 3.856 14.907 1.00 88.88 93 ALA A C 1
ATOM 728 O O . ALA A 1 93 ? -24.470 4.520 15.863 1.00 88.88 93 ALA A O 1
ATOM 729 N N . ARG A 1 94 ? -24.852 3.643 13.837 1.00 87.44 94 ARG A N 1
ATOM 730 C CA . ARG A 1 94 ? -26.234 4.130 13.722 1.00 87.44 94 ARG A CA 1
ATOM 731 C C . ARG A 1 94 ? -27.227 3.374 14.601 1.00 87.44 94 ARG A C 1
ATOM 733 O O . ARG A 1 94 ? -28.215 3.964 15.017 1.00 87.44 94 ARG A O 1
ATOM 740 N N . GLY A 1 95 ? -27.012 2.076 14.820 1.00 76.06 95 GLY A N 1
ATOM 741 C CA . GLY A 1 95 ? -27.989 1.212 15.489 1.00 76.06 95 GLY A CA 1
ATOM 742 C C . GLY A 1 95 ? -27.829 1.115 17.006 1.00 76.06 95 GLY A C 1
ATOM 743 O O . GLY A 1 95 ? -28.780 0.739 17.686 1.00 76.06 95 GLY A O 1
ATOM 744 N N . ARG A 1 96 ? -26.635 1.396 17.546 1.00 76.75 96 ARG A N 1
ATOM 745 C CA . ARG A 1 96 ? -26.305 1.235 18.972 1.00 76.75 96 ARG A CA 1
ATOM 746 C C . ARG A 1 96 ? -25.261 2.262 19.403 1.00 76.75 96 ARG A C 1
ATOM 748 O O . ARG A 1 96 ? -24.463 2.715 18.587 1.00 76.75 96 ARG A O 1
ATOM 755 N N . HIS A 1 97 ? -25.216 2.575 20.698 1.00 80.69 97 HIS A N 1
ATOM 756 C CA . HIS A 1 97 ? -24.080 3.300 21.265 1.00 80.69 97 HIS A CA 1
ATOM 757 C C . HIS A 1 97 ? -22.849 2.392 21.188 1.00 80.69 97 HIS A C 1
ATOM 759 O O . HIS A 1 97 ? -22.845 1.300 21.752 1.00 80.69 97 HIS A O 1
ATOM 765 N N . LEU A 1 98 ? -21.844 2.812 20.429 1.00 83.06 98 LEU A N 1
ATOM 766 C CA . LEU A 1 98 ? -20.640 2.032 20.177 1.00 83.06 98 LEU A CA 1
ATOM 767 C C . LEU A 1 98 ? -19.572 2.324 21.233 1.00 83.06 98 LEU A C 1
ATOM 769 O O . LEU A 1 98 ? -19.273 3.491 21.499 1.00 83.06 98 LEU A O 1
ATOM 773 N N . SER A 1 99 ? -18.984 1.280 21.817 1.00 84.31 99 SER A N 1
ATOM 774 C CA . SER A 1 99 ? -17.807 1.409 22.675 1.00 84.31 99 SER A CA 1
ATOM 775 C C . SER A 1 99 ? -16.565 1.569 21.791 1.00 84.31 99 SER A C 1
ATOM 777 O O . SER A 1 99 ? -16.008 0.625 21.230 1.00 84.31 99 SER A O 1
ATOM 779 N N . TRP A 1 100 ? -16.135 2.817 21.609 1.00 86.19 100 TRP A N 1
ATOM 780 C CA . TRP A 1 100 ? -14.925 3.113 20.847 1.00 86.19 100 TRP A CA 1
ATOM 781 C C . TRP A 1 100 ? -13.686 2.633 21.608 1.00 86.19 100 TRP A C 1
ATOM 783 O O . TRP A 1 100 ? -13.437 3.059 22.735 1.00 86.19 100 TRP A O 1
ATOM 793 N N . SER A 1 101 ? -12.890 1.773 20.973 1.00 89.12 101 SER A N 1
ATOM 794 C CA . SER A 1 101 ? -11.628 1.273 21.517 1.00 89.12 101 SER A CA 1
ATOM 795 C C . SER A 1 101 ? -10.497 1.528 20.530 1.00 89.12 101 SER A C 1
ATOM 797 O O . SER A 1 101 ? -10.434 0.914 19.465 1.00 89.12 101 SER A O 1
ATOM 799 N N . ASN A 1 102 ? -9.571 2.415 20.904 1.00 91.19 102 ASN A N 1
ATOM 800 C CA . ASN A 1 102 ? -8.379 2.699 20.099 1.00 91.19 102 ASN A CA 1
ATOM 801 C C . ASN A 1 102 ? -7.518 1.444 19.910 1.00 91.19 102 ASN A C 1
ATOM 803 O O . ASN A 1 102 ? -6.937 1.261 18.8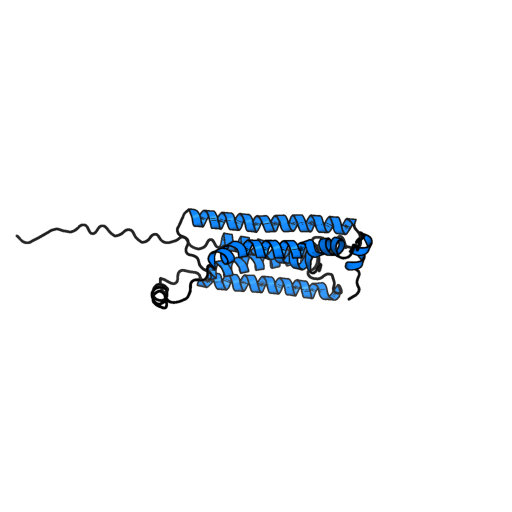46 1.00 91.19 102 ASN A O 1
ATOM 807 N N . ARG A 1 103 ? -7.467 0.563 20.922 1.00 93.06 103 ARG A N 1
ATOM 808 C CA . ARG A 1 103 ? -6.753 -0.719 20.832 1.00 93.06 103 ARG A CA 1
ATOM 809 C C . ARG A 1 103 ? -7.412 -1.650 19.823 1.00 93.06 103 ARG A C 1
ATOM 811 O O . ARG A 1 103 ? -6.707 -2.222 19.003 1.00 93.06 103 ARG A O 1
ATOM 818 N N . ALA A 1 104 ? -8.743 -1.763 19.847 1.00 94.06 104 ALA A N 1
ATOM 819 C CA . ALA A 1 104 ? -9.463 -2.604 18.895 1.00 94.06 104 ALA A CA 1
ATOM 820 C C . ALA A 1 104 ? -9.320 -2.080 17.461 1.00 94.06 104 ALA A C 1
ATOM 822 O O . ALA A 1 104 ? -9.070 -2.864 16.549 1.00 94.06 104 ALA A O 1
ATOM 823 N N . LEU A 1 105 ? -9.405 -0.760 17.268 1.00 94.88 105 LEU A N 1
ATOM 824 C CA . LEU A 1 105 ? -9.175 -0.123 15.972 1.00 94.88 105 LEU A CA 1
ATOM 825 C C . LEU A 1 105 ? -7.746 -0.371 15.469 1.00 94.88 105 LEU A C 1
ATOM 827 O O . LEU A 1 105 ? -7.578 -0.901 14.378 1.00 94.88 105 LEU A O 1
ATOM 831 N N . ALA A 1 106 ? -6.724 -0.042 16.263 1.00 97.12 106 ALA A N 1
ATOM 832 C CA . ALA A 1 106 ? -5.328 -0.234 15.869 1.00 97.12 106 ALA A CA 1
ATOM 833 C C . ALA A 1 106 ? -4.995 -1.714 15.632 1.00 97.12 106 ALA A C 1
ATOM 835 O O . ALA A 1 106 ? -4.362 -2.053 14.638 1.00 97.12 106 ALA A O 1
ATOM 836 N N . GLY A 1 107 ? -5.465 -2.602 16.510 1.00 97.81 107 GLY A N 1
ATOM 837 C CA . GLY A 1 107 ? -5.237 -4.037 16.391 1.00 97.81 107 GLY A CA 1
ATOM 838 C C . GLY A 1 107 ? -5.860 -4.622 15.127 1.00 97.81 107 GLY A C 1
ATOM 839 O O . GLY A 1 107 ? -5.187 -5.311 14.371 1.00 97.81 107 GLY A O 1
ATOM 840 N N . SER A 1 108 ? -7.124 -4.295 14.851 1.00 98.06 108 SER A N 1
ATOM 841 C CA . SER A 1 108 ? -7.808 -4.761 13.639 1.00 98.06 108 SER A CA 1
ATOM 842 C C . SER A 1 108 ? -7.223 -4.173 12.350 1.00 98.06 108 SER A C 1
ATOM 844 O O . SER A 1 108 ? -7.096 -4.910 11.376 1.00 98.06 108 SER A O 1
ATOM 846 N N . LEU A 1 109 ? -6.790 -2.906 12.356 1.00 98.38 109 LEU A N 1
ATOM 847 C CA . LEU A 1 109 ? -6.052 -2.298 11.241 1.00 98.38 109 LEU A CA 1
ATOM 848 C C . LEU A 1 109 ? -4.746 -3.045 10.945 1.00 98.38 109 LEU A C 1
ATOM 850 O O . LEU A 1 109 ? -4.499 -3.401 9.797 1.00 98.38 109 LEU A O 1
ATOM 854 N N . LEU A 1 110 ? -3.936 -3.318 11.973 1.00 98.69 110 LEU A N 1
ATOM 855 C CA . LEU A 1 110 ? -2.676 -4.050 11.817 1.00 98.69 110 LEU A CA 1
ATOM 856 C C . LEU A 1 110 ? -2.895 -5.488 11.335 1.00 98.69 110 LEU A C 1
ATOM 858 O O . LEU A 1 110 ? -2.139 -5.961 10.494 1.00 98.69 110 LEU A O 1
ATOM 862 N N . VAL A 1 111 ? -3.946 -6.165 11.813 1.00 98.75 111 VAL A N 1
ATOM 863 C CA . VAL A 1 111 ? -4.335 -7.485 11.290 1.00 98.75 111 VAL A CA 1
ATOM 864 C C . VAL A 1 111 ? -4.664 -7.397 9.803 1.00 98.75 111 VAL A C 1
ATOM 866 O O . VAL A 1 111 ? -4.141 -8.185 9.026 1.00 98.75 111 VAL A O 1
ATOM 869 N N . GLY A 1 112 ? -5.506 -6.444 9.397 1.00 98.75 112 GLY A N 1
ATOM 870 C CA . GLY A 1 112 ? -5.886 -6.284 7.995 1.00 98.75 112 GLY A CA 1
ATOM 871 C C . GLY A 1 112 ? -4.700 -5.976 7.085 1.00 98.75 112 GLY A C 1
ATOM 872 O O . GLY A 1 112 ? -4.542 -6.619 6.055 1.00 98.75 112 GLY A O 1
ATOM 873 N N . TRP A 1 113 ? -3.838 -5.040 7.486 1.00 98.81 113 TRP A N 1
ATOM 874 C CA . TRP A 1 113 ? -2.648 -4.684 6.711 1.00 98.81 113 TRP A CA 1
ATOM 875 C C . TRP A 1 113 ? -1.665 -5.859 6.650 1.00 98.81 113 TRP A C 1
ATOM 877 O O . TRP A 1 113 ? -1.212 -6.240 5.577 1.00 98.81 113 TRP A O 1
ATOM 887 N N . GLY A 1 114 ? -1.391 -6.504 7.787 1.00 98.81 114 GLY A N 1
ATOM 888 C CA . GLY A 1 114 ? -0.537 -7.689 7.835 1.00 98.81 114 GLY A CA 1
ATOM 889 C C . GLY A 1 114 ? -1.034 -8.818 6.934 1.00 98.81 114 GLY A C 1
ATOM 890 O O . GLY A 1 114 ? -0.240 -9.418 6.217 1.00 98.81 114 GLY A O 1
ATOM 891 N N . LEU A 1 115 ? -2.347 -9.074 6.917 1.00 98.81 115 LEU A N 1
ATOM 892 C CA . LEU A 1 115 ? -2.953 -10.052 6.011 1.00 98.81 115 LEU A CA 1
ATOM 893 C C . LEU A 1 115 ? -2.783 -9.668 4.544 1.00 98.81 115 LEU A C 1
ATOM 895 O O . LEU A 1 115 ? -2.463 -10.545 3.750 1.00 98.81 115 LEU A O 1
ATOM 899 N N . PHE A 1 116 ? -2.971 -8.393 4.194 1.00 98.75 116 PHE A N 1
ATOM 900 C CA . PHE A 1 116 ? -2.721 -7.911 2.837 1.00 98.75 116 PHE A CA 1
ATOM 901 C C . PHE A 1 116 ? -1.283 -8.239 2.408 1.00 98.75 116 PHE A C 1
ATOM 903 O O . PHE A 1 116 ? -1.108 -8.985 1.452 1.00 98.75 116 PHE A O 1
ATOM 910 N N . ASN A 1 117 ? -0.279 -7.809 3.182 1.00 98.75 117 ASN A N 1
ATOM 911 C CA . ASN A 1 117 ? 1.133 -8.058 2.870 1.00 98.75 117 ASN A CA 1
ATOM 912 C C . ASN A 1 117 ? 1.474 -9.550 2.747 1.00 98.75 117 ASN A C 1
ATOM 914 O O . ASN A 1 117 ? 2.291 -9.944 1.925 1.00 98.75 117 ASN A O 1
ATOM 918 N N . LEU A 1 118 ? 0.898 -10.397 3.602 1.00 98.81 118 LEU A N 1
ATOM 919 C CA . LEU A 1 118 ? 1.180 -11.831 3.561 1.00 98.81 118 LEU A CA 1
ATOM 920 C C . LEU A 1 118 ? 0.545 -12.507 2.347 1.00 98.81 118 LEU A C 1
ATOM 922 O O . LEU A 1 118 ? 1.166 -13.383 1.758 1.00 98.81 118 LEU A O 1
ATOM 926 N N . VAL A 1 119 ? -0.691 -12.141 2.003 1.00 98.62 119 VAL A N 1
ATOM 927 C CA . VAL A 1 119 ? -1.403 -12.731 0.864 1.00 98.62 119 VAL A CA 1
ATOM 928 C C . VAL A 1 119 ? -0.777 -12.274 -0.444 1.00 98.62 119 VAL A C 1
ATOM 930 O O . VAL A 1 119 ? -0.443 -13.126 -1.257 1.00 98.62 119 VAL A O 1
ATOM 933 N N . GLU A 1 120 ? -0.582 -10.967 -0.603 1.00 98.31 120 GLU A N 1
ATOM 934 C CA . GLU A 1 120 ? 0.072 -10.357 -1.764 1.00 98.31 120 GLU A CA 1
ATOM 935 C C . GLU A 1 120 ? 1.492 -10.940 -1.910 1.00 98.31 120 GLU A C 1
ATOM 937 O O . GLU A 1 120 ? 1.771 -11.666 -2.859 1.00 98.31 120 GLU A O 1
ATOM 942 N N . GLY A 1 121 ? 2.324 -10.857 -0.867 1.00 98.12 121 GLY A N 1
ATOM 943 C CA . GLY A 1 121 ? 3.694 -11.357 -0.951 1.00 98.12 121 GLY A CA 1
ATOM 944 C C . GLY A 1 121 ? 3.823 -12.867 -1.193 1.00 98.12 121 GLY A C 1
ATOM 945 O O . GLY A 1 121 ? 4.763 -13.300 -1.852 1.00 98.12 121 GLY A O 1
ATOM 946 N N . LEU A 1 122 ? 2.916 -13.706 -0.679 1.00 98.50 122 LEU A N 1
ATOM 947 C CA . LEU A 1 122 ? 2.977 -15.154 -0.928 1.00 98.50 122 LEU A CA 1
ATOM 948 C C . LEU A 1 122 ? 2.441 -15.529 -2.308 1.00 98.50 122 LEU A C 1
ATOM 950 O O . LEU A 1 122 ? 3.007 -16.406 -2.962 1.00 98.50 122 LEU A O 1
ATOM 954 N N . ILE A 1 123 ? 1.329 -14.929 -2.726 1.00 98.31 123 ILE A N 1
ATOM 955 C CA . ILE A 1 123 ? 0.674 -15.293 -3.980 1.00 98.31 123 ILE A CA 1
ATOM 956 C C . ILE A 1 123 ? 1.381 -14.610 -5.142 1.00 98.31 123 ILE A C 1
ATOM 958 O O . ILE A 1 123 ? 1.825 -15.295 -6.058 1.00 98.31 123 ILE A O 1
ATOM 962 N N . ASP A 1 124 ? 1.524 -13.295 -5.097 1.00 98.00 124 ASP A N 1
ATOM 963 C CA . ASP A 1 124 ? 1.948 -12.502 -6.241 1.00 98.00 124 ASP A CA 1
ATOM 964 C C . ASP A 1 124 ? 3.474 -12.511 -6.392 1.00 98.00 124 ASP A C 1
ATOM 966 O O . ASP A 1 124 ? 3.966 -12.812 -7.484 1.00 98.00 124 ASP A O 1
ATOM 970 N N . HIS A 1 125 ? 4.229 -12.337 -5.298 1.00 97.94 125 HIS A N 1
ATOM 971 C CA . HIS A 1 125 ? 5.697 -12.372 -5.364 1.00 97.94 125 HIS A CA 1
ATOM 972 C C . HIS A 1 125 ? 6.289 -13.786 -5.418 1.00 97.94 125 HIS A C 1
ATOM 974 O O . HIS A 1 125 ? 7.177 -14.057 -6.224 1.00 97.94 125 HIS A O 1
ATOM 980 N N . GLN A 1 126 ? 5.839 -14.705 -4.551 1.00 97.44 126 GLN A N 1
ATOM 981 C CA . GLN A 1 126 ? 6.475 -16.030 -4.451 1.00 97.44 126 GLN A CA 1
ATOM 982 C C . GLN A 1 126 ? 5.871 -17.077 -5.386 1.00 97.44 126 GLN A C 1
ATOM 984 O O . GLN A 1 126 ? 6.610 -17.843 -6.004 1.00 97.44 126 GLN A O 1
ATOM 989 N N . TRP A 1 127 ? 4.542 -17.174 -5.454 1.00 97.94 127 TRP A N 1
ATOM 990 C CA . TRP A 1 127 ? 3.903 -18.255 -6.203 1.00 97.94 127 TRP A CA 1
ATOM 991 C C . TRP A 1 127 ? 3.770 -17.923 -7.689 1.00 97.94 127 TRP A C 1
ATOM 993 O O . TRP A 1 127 ? 4.208 -18.702 -8.537 1.00 97.94 127 TRP A O 1
ATOM 1003 N N . LEU A 1 128 ? 3.161 -16.786 -8.011 1.00 97.94 128 LEU A N 1
ATOM 1004 C CA . LEU A 1 128 ? 2.949 -16.362 -9.389 1.00 97.94 128 LEU A CA 1
ATOM 1005 C C . LEU A 1 128 ? 4.193 -15.680 -9.970 1.00 97.94 128 LEU A C 1
ATOM 1007 O O . LEU A 1 128 ? 4.446 -15.808 -11.169 1.00 97.94 128 LEU A O 1
ATOM 1011 N N . GLY A 1 129 ? 4.963 -14.972 -9.137 1.00 97.50 129 GLY A N 1
ATOM 1012 C CA . GLY A 1 129 ? 6.092 -14.156 -9.585 1.00 97.50 129 GLY A CA 1
ATOM 1013 C C . GLY A 1 129 ? 5.655 -13.100 -10.603 1.00 97.50 129 GLY A C 1
ATOM 1014 O O . GLY A 1 129 ? 6.343 -12.885 -11.601 1.00 97.50 129 GLY A O 1
ATOM 1015 N N . VAL A 1 130 ? 4.461 -12.524 -10.415 1.00 98.06 130 VAL A N 1
ATOM 1016 C CA . VAL A 1 130 ? 3.902 -11.482 -11.303 1.00 98.06 130 VAL A CA 1
ATOM 1017 C C . VAL A 1 130 ? 4.649 -10.163 -11.159 1.00 98.06 130 VAL A C 1
ATOM 1019 O O . VAL A 1 130 ? 4.749 -9.406 -12.128 1.00 98.06 130 VAL A O 1
ATOM 1022 N N . HIS A 1 131 ? 5.203 -9.931 -9.973 1.00 98.38 131 HIS A N 1
ATOM 1023 C CA . HIS A 1 131 ? 6.115 -8.852 -9.633 1.00 98.38 131 HIS A CA 1
ATOM 1024 C C . HIS A 1 131 ? 6.910 -9.213 -8.368 1.00 98.38 131 HIS A C 1
ATOM 1026 O O . HIS A 1 131 ? 6.626 -10.226 -7.735 1.00 98.38 131 HIS A O 1
ATOM 1032 N N . HIS A 1 132 ? 7.914 -8.414 -8.011 1.00 98.38 132 HIS A N 1
ATOM 1033 C CA . HIS A 1 132 ? 8.658 -8.520 -6.749 1.00 98.38 132 HIS A CA 1
ATOM 1034 C C . HIS A 1 132 ? 8.713 -7.162 -6.046 1.00 98.38 132 HIS A C 1
ATOM 1036 O O . HIS A 1 132 ? 8.660 -6.136 -6.709 1.00 98.38 132 HIS A O 1
ATOM 1042 N N . VAL A 1 133 ? 8.902 -7.130 -4.722 1.00 98.00 133 VAL A N 1
ATOM 1043 C CA . VAL A 1 133 ? 8.777 -5.896 -3.904 1.00 98.00 133 VAL A CA 1
ATOM 1044 C C . VAL A 1 133 ? 9.654 -4.733 -4.383 1.00 98.00 133 VAL A C 1
ATOM 1046 O O . VAL A 1 133 ? 9.329 -3.566 -4.170 1.00 98.00 133 VAL A O 1
ATOM 1049 N N . ASN A 1 134 ? 10.832 -5.031 -4.931 1.00 97.62 134 ASN A N 1
ATOM 1050 C CA . ASN A 1 134 ? 11.723 -4.020 -5.484 1.00 97.62 134 ASN A CA 1
ATOM 1051 C C . ASN A 1 134 ? 12.453 -4.575 -6.704 1.00 97.62 134 ASN A C 1
ATOM 1053 O O . ASN A 1 134 ? 13.488 -5.231 -6.583 1.00 97.62 134 ASN A O 1
ATOM 1057 N N . GLU A 1 135 ? 11.919 -4.284 -7.885 1.00 96.12 135 GLU A N 1
ATOM 1058 C CA . GLU A 1 135 ? 12.493 -4.713 -9.160 1.00 96.12 135 GLU A CA 1
ATOM 1059 C C . GLU A 1 135 ? 13.564 -3.750 -9.687 1.00 96.12 135 GLU A C 1
ATOM 1061 O O . GLU A 1 135 ? 14.215 -4.048 -10.687 1.00 96.12 135 GLU A O 1
ATOM 1066 N N . GLN A 1 136 ? 13.789 -2.616 -9.010 1.00 93.94 136 GLN A N 1
ATOM 1067 C CA . GLN A 1 136 ? 14.844 -1.663 -9.368 1.00 93.94 136 GLN A CA 1
ATOM 1068 C C . GLN A 1 136 ? 16.237 -2.128 -8.925 1.00 93.94 136 GLN A C 1
ATOM 1070 O O . GLN A 1 136 ? 17.238 -1.633 -9.440 1.00 93.94 136 GLN A O 1
ATOM 1075 N N . VAL A 1 137 ? 16.325 -3.064 -7.974 1.00 95.56 137 VAL A N 1
ATOM 1076 C CA . VAL A 1 137 ? 17.599 -3.679 -7.574 1.00 95.56 137 VAL A CA 1
ATOM 1077 C C . VAL A 1 137 ? 17.905 -4.922 -8.408 1.00 95.56 137 VAL A C 1
ATOM 1079 O O . VAL A 1 137 ? 17.012 -5.529 -9.002 1.00 95.56 137 VAL A O 1
ATOM 1082 N N . ASP A 1 138 ? 19.170 -5.353 -8.399 1.00 96.50 138 ASP A N 1
ATOM 1083 C CA . ASP A 1 138 ? 19.574 -6.596 -9.059 1.00 96.50 138 ASP A CA 1
ATOM 1084 C C . ASP A 1 138 ? 18.718 -7.782 -8.604 1.00 96.50 138 ASP A C 1
ATOM 1086 O O . ASP A 1 138 ? 18.490 -7.980 -7.406 1.00 96.50 138 ASP A O 1
ATOM 1090 N N . ARG A 1 139 ? 18.343 -8.642 -9.559 1.00 95.44 139 ARG A N 1
ATOM 1091 C CA . ARG A 1 139 ? 17.490 -9.823 -9.337 1.00 95.44 139 ARG A CA 1
ATOM 1092 C C . ARG A 1 139 ? 17.967 -10.739 -8.206 1.00 95.44 139 ARG A C 1
ATOM 1094 O O . ARG A 1 139 ? 17.150 -11.366 -7.540 1.00 95.44 139 ARG A O 1
ATOM 1101 N N . ALA A 1 140 ? 19.275 -10.800 -7.955 1.00 97.19 140 ALA A N 1
ATOM 1102 C CA . ALA A 1 140 ? 19.844 -11.572 -6.849 1.00 97.19 140 ALA A CA 1
ATOM 1103 C C . ALA A 1 140 ? 19.322 -11.134 -5.463 1.00 97.19 140 ALA A C 1
ATOM 1105 O O . ALA A 1 140 ? 19.361 -11.922 -4.520 1.00 97.19 140 ALA A O 1
ATOM 1106 N N . HIS A 1 141 ? 18.819 -9.903 -5.341 1.00 97.50 141 HIS A N 1
ATOM 1107 C CA . HIS A 1 141 ? 18.316 -9.328 -4.096 1.00 97.50 141 HIS A CA 1
ATOM 1108 C C . HIS A 1 141 ? 16.787 -9.357 -3.968 1.00 97.50 141 HIS A C 1
ATOM 1110 O O . HIS A 1 141 ? 16.289 -9.059 -2.884 1.00 97.50 141 HIS A O 1
ATOM 1116 N N . TRP A 1 142 ? 16.035 -9.727 -5.013 1.00 97.75 142 TRP A N 1
ATOM 1117 C CA . TRP A 1 142 ? 14.562 -9.704 -4.993 1.00 97.75 142 TRP A CA 1
ATOM 1118 C C . TRP A 1 142 ? 13.989 -10.541 -3.850 1.00 97.75 142 TRP A C 1
ATOM 1120 O O . TRP A 1 142 ? 13.213 -10.041 -3.041 1.00 97.75 142 TRP A O 1
ATOM 1130 N N . LEU A 1 143 ? 14.491 -11.769 -3.682 1.00 97.75 143 LEU A N 1
ATOM 1131 C CA . LEU A 1 143 ? 14.053 -12.657 -2.605 1.00 97.75 143 LEU A CA 1
ATOM 1132 C C . LEU A 1 143 ? 14.239 -12.030 -1.213 1.00 97.75 143 LEU A C 1
ATOM 1134 O O . LEU A 1 143 ? 13.408 -12.223 -0.332 1.00 97.75 143 LEU A O 1
ATOM 1138 N N . ALA A 1 144 ? 15.316 -11.271 -0.990 1.00 98.25 144 ALA A N 1
ATOM 1139 C CA . ALA A 1 144 ? 15.548 -10.632 0.303 1.00 98.25 144 ALA A CA 1
ATOM 1140 C C . ALA A 1 144 ? 14.498 -9.548 0.601 1.00 98.25 144 ALA A C 1
ATOM 1142 O O . ALA A 1 144 ? 14.029 -9.449 1.737 1.00 98.25 144 ALA A O 1
ATOM 1143 N N . TRP A 1 145 ? 14.102 -8.772 -0.412 1.00 98.38 145 TRP A N 1
ATOM 1144 C CA . TRP A 1 145 ? 13.041 -7.772 -0.291 1.00 98.38 145 TRP A CA 1
ATOM 1145 C C . TRP A 1 145 ? 11.671 -8.413 -0.068 1.00 98.38 145 TRP A C 1
ATOM 1147 O O . TRP A 1 145 ? 10.959 -7.997 0.848 1.00 98.38 145 TRP A O 1
ATOM 1157 N N . ASP A 1 146 ? 11.345 -9.475 -0.806 1.00 98.50 146 ASP A N 1
ATOM 1158 C CA . ASP A 1 146 ? 10.084 -10.201 -0.635 1.00 98.50 146 ASP A CA 1
ATOM 1159 C C . ASP A 1 146 ? 9.966 -10.823 0.762 1.00 98.50 146 ASP A C 1
ATOM 1161 O O . ASP A 1 146 ? 8.940 -10.696 1.434 1.00 98.50 146 ASP A O 1
ATOM 1165 N N . LEU A 1 147 ? 11.042 -11.447 1.252 1.00 98.62 147 LEU A N 1
ATOM 1166 C CA . LEU A 1 147 ? 11.084 -11.993 2.608 1.00 98.62 147 LEU A CA 1
ATOM 1167 C C . LEU A 1 147 ? 10.974 -10.892 3.668 1.00 98.62 147 LEU A C 1
ATOM 1169 O O . LEU A 1 147 ? 10.311 -11.092 4.688 1.00 98.62 147 LEU A O 1
ATOM 1173 N N . GLY A 1 148 ? 11.582 -9.726 3.436 1.00 98.62 148 GLY A N 1
ATOM 1174 C CA . GLY A 1 148 ? 11.432 -8.556 4.301 1.00 98.62 148 GLY A CA 1
ATOM 1175 C C . GLY A 1 148 ? 9.984 -8.065 4.370 1.00 98.62 148 GLY A C 1
ATOM 1176 O O . GLY A 1 148 ? 9.470 -7.797 5.459 1.00 98.62 148 GLY A O 1
ATOM 1177 N N . PHE A 1 149 ? 9.298 -8.017 3.229 1.00 98.56 149 PHE A N 1
ATOM 1178 C CA . PHE A 1 149 ? 7.891 -7.632 3.139 1.00 98.56 149 PHE A CA 1
ATOM 1179 C C . PHE A 1 149 ? 6.960 -8.630 3.842 1.00 98.56 149 PHE A C 1
ATOM 1181 O O . PHE A 1 149 ? 6.085 -8.219 4.610 1.00 98.56 149 PHE A O 1
ATOM 1188 N N . LEU A 1 150 ? 7.201 -9.936 3.676 1.00 98.75 150 LEU A N 1
ATOM 1189 C CA . LEU A 1 150 ? 6.482 -10.990 4.398 1.00 98.75 150 LEU A CA 1
ATOM 1190 C C . LEU A 1 150 ? 6.733 -10.928 5.908 1.00 98.75 150 LEU A C 1
ATOM 1192 O O . LEU A 1 150 ? 5.792 -11.023 6.699 1.00 98.75 150 LEU A O 1
ATOM 1196 N N . ALA A 1 151 ? 7.985 -10.730 6.329 1.00 98.81 151 ALA A N 1
ATOM 1197 C CA . ALA A 1 151 ? 8.334 -10.580 7.739 1.00 98.81 151 ALA A CA 1
ATOM 1198 C C . ALA A 1 151 ? 7.638 -9.360 8.362 1.00 98.81 151 ALA A C 1
ATOM 1200 O O . ALA A 1 151 ? 7.124 -9.442 9.480 1.00 98.81 151 ALA A O 1
ATOM 1201 N N . TRP A 1 152 ? 7.559 -8.250 7.623 1.00 98.69 152 TRP A N 1
ATOM 1202 C CA . TRP A 1 152 ? 6.820 -7.062 8.038 1.00 98.69 152 TRP A CA 1
ATOM 1203 C C . TRP A 1 152 ? 5.313 -7.327 8.152 1.00 98.69 152 TRP A C 1
ATOM 1205 O O . TRP A 1 152 ? 4.704 -6.996 9.174 1.00 98.69 152 TRP A O 1
ATOM 1215 N N . GLY A 1 153 ? 4.721 -8.003 7.163 1.00 98.69 153 GLY A N 1
ATOM 1216 C CA . GLY A 1 153 ? 3.324 -8.440 7.201 1.00 98.69 153 GLY A CA 1
ATOM 1217 C C . GLY A 1 153 ? 3.014 -9.313 8.419 1.00 98.69 153 GLY A C 1
ATOM 1218 O O . GLY A 1 153 ? 2.053 -9.061 9.151 1.00 98.69 153 GLY A O 1
ATOM 1219 N N . LEU A 1 154 ? 3.881 -10.288 8.703 1.00 98.81 154 LEU A N 1
ATOM 1220 C CA . LEU A 1 154 ? 3.761 -11.160 9.869 1.00 98.81 154 LEU A CA 1
ATOM 1221 C C . LEU A 1 154 ? 3.873 -10.379 11.184 1.00 98.81 154 LEU A C 1
ATOM 1223 O O . LEU A 1 154 ? 3.078 -10.605 12.097 1.00 98.81 154 LEU A O 1
ATOM 1227 N N . ALA A 1 155 ? 4.816 -9.439 11.288 1.00 98.81 155 ALA A N 1
ATOM 1228 C CA . ALA A 1 155 ? 4.973 -8.600 12.474 1.00 98.81 155 ALA A CA 1
ATOM 1229 C C . ALA A 1 155 ? 3.714 -7.761 12.751 1.00 98.81 155 ALA A C 1
ATOM 1231 O O . ALA A 1 155 ? 3.237 -7.725 13.890 1.00 98.81 155 ALA A O 1
ATOM 1232 N N . MET A 1 156 ? 3.132 -7.144 11.715 1.00 98.75 156 MET A N 1
ATOM 1233 C CA . MET A 1 156 ? 1.868 -6.410 11.830 1.00 98.75 156 MET A CA 1
ATOM 1234 C C . MET A 1 156 ? 0.719 -7.327 12.251 1.00 98.75 156 MET A C 1
ATOM 1236 O O . MET A 1 156 ? -0.006 -6.998 13.191 1.00 98.75 156 MET A O 1
ATOM 1240 N N . LEU A 1 157 ? 0.583 -8.502 11.628 1.00 98.69 157 LEU A N 1
ATOM 1241 C CA . LEU A 1 157 ? -0.461 -9.468 11.968 1.00 98.69 157 LEU A CA 1
ATOM 1242 C C . LEU A 1 157 ? -0.375 -9.895 13.441 1.00 98.69 157 LEU A C 1
ATOM 1244 O O . LEU A 1 157 ? -1.368 -9.827 14.168 1.00 98.69 157 LEU A O 1
ATOM 1248 N N . LEU A 1 158 ? 0.811 -10.295 13.907 1.00 98.56 158 LEU A N 1
ATOM 1249 C CA . LEU A 1 158 ? 1.021 -10.730 15.289 1.00 98.56 158 LEU A CA 1
ATOM 1250 C C . LEU A 1 158 ? 0.811 -9.588 16.290 1.00 98.56 158 LEU A C 1
ATOM 1252 O O . LEU A 1 158 ? 0.143 -9.786 17.308 1.00 98.56 158 LEU A O 1
ATOM 1256 N N . GLY A 1 159 ? 1.319 -8.389 15.993 1.00 98.31 159 GLY A N 1
ATOM 1257 C CA . GLY A 1 159 ? 1.101 -7.199 16.816 1.00 98.31 159 GLY A CA 1
ATOM 1258 C C . GLY A 1 159 ? -0.378 -6.811 16.897 1.00 98.31 159 GLY A C 1
ATOM 1259 O O . GLY A 1 159 ? -0.886 -6.495 17.975 1.00 98.31 159 GLY A O 1
ATOM 1260 N N . GLY A 1 160 ? -1.099 -6.910 15.780 1.00 97.88 160 GLY A N 1
ATOM 1261 C CA . GLY A 1 160 ? -2.533 -6.662 15.714 1.00 97.88 160 GLY A CA 1
ATOM 1262 C C . GLY A 1 160 ? -3.348 -7.668 16.532 1.00 97.88 160 GLY A C 1
ATOM 1263 O O . GLY A 1 160 ? -4.200 -7.273 17.332 1.00 97.88 160 GLY A O 1
ATOM 1264 N N . LEU A 1 161 ? -3.038 -8.963 16.405 1.00 97.62 161 LEU A N 1
ATOM 1265 C CA . LEU A 1 161 ? -3.654 -10.022 17.210 1.00 97.62 161 LEU A CA 1
ATOM 1266 C C . LEU A 1 161 ? -3.373 -9.838 18.705 1.00 97.62 161 LEU A C 1
ATOM 1268 O O . LEU A 1 161 ? -4.273 -10.034 19.520 1.00 97.62 161 LEU A O 1
ATOM 1272 N N . TRP A 1 162 ? -2.158 -9.431 19.078 1.00 96.88 162 TRP A N 1
ATOM 1273 C CA . TRP A 1 162 ? -1.817 -9.118 20.465 1.00 96.88 162 TRP A CA 1
ATOM 1274 C C . TRP A 1 162 ? -2.666 -7.965 21.020 1.00 96.88 162 TRP A C 1
ATOM 1276 O O . TRP A 1 162 ? -3.272 -8.106 22.081 1.00 96.88 162 TRP A O 1
ATOM 1286 N N . LEU A 1 163 ? -2.811 -6.865 20.274 1.00 95.50 163 LEU A N 1
ATOM 1287 C CA . LEU A 1 163 ? -3.649 -5.734 20.690 1.00 95.50 163 LEU A CA 1
ATOM 1288 C C . LEU A 1 163 ? -5.126 -6.111 20.867 1.00 95.50 163 LEU A C 1
ATOM 1290 O O . LEU A 1 163 ? -5.789 -5.562 21.751 1.00 95.50 163 LEU A O 1
ATOM 1294 N N . LEU A 1 164 ? -5.633 -7.037 20.045 1.00 93.94 164 LEU A N 1
ATOM 1295 C CA . LEU A 1 164 ? -7.016 -7.513 20.114 1.00 93.94 164 LEU A CA 1
ATOM 1296 C C . LEU A 1 164 ? -7.275 -8.462 21.293 1.00 93.94 164 LEU A C 1
ATOM 1298 O O . LEU A 1 164 ? -8.387 -8.458 21.816 1.00 93.94 164 LEU A O 1
ATOM 1302 N N . ARG A 1 165 ? -6.276 -9.229 21.751 1.00 87.12 165 ARG A N 1
ATOM 1303 C CA . ARG A 1 165 ? -6.417 -10.138 22.909 1.00 87.12 165 ARG A CA 1
ATOM 1304 C C . ARG A 1 165 ? -6.737 -9.390 24.206 1.00 87.12 165 ARG A C 1
ATOM 1306 O O . ARG A 1 165 ? -7.586 -9.834 24.971 1.00 87.12 165 ARG A O 1
ATOM 1313 N N . ASP A 1 166 ? -6.131 -8.222 24.403 1.00 69.12 166 ASP A N 1
ATOM 1314 C CA . ASP A 1 166 ? -6.319 -7.403 25.612 1.00 69.12 166 ASP A CA 1
ATOM 1315 C C . ASP A 1 166 ? -7.464 -6.381 25.485 1.00 69.12 166 ASP A C 1
ATOM 1317 O O . ASP A 1 166 ? -7.662 -5.546 26.368 1.00 69.12 166 ASP A O 1
ATOM 1321 N N . ALA A 1 167 ? -8.187 -6.377 24.360 1.00 64.31 167 ALA A N 1
ATOM 1322 C CA . ALA A 1 167 ? -9.296 -5.455 24.119 1.00 64.31 167 ALA A CA 1
ATOM 1323 C C . ALA A 1 167 ? -10.636 -5.938 24.715 1.00 64.31 167 ALA A C 1
ATOM 1325 O O . ALA A 1 167 ? -11.625 -5.211 24.621 1.00 64.31 167 ALA A O 1
ATOM 1326 N N . ALA A 1 168 ? -10.671 -7.127 25.336 1.00 53.06 168 ALA A N 1
ATOM 1327 C CA . ALA A 1 168 ? -11.813 -7.628 26.105 1.00 53.06 168 ALA A CA 1
ATOM 1328 C C . ALA A 1 168 ? -12.120 -6.712 27.316 1.00 53.06 168 ALA A C 1
ATOM 1330 O O . ALA A 1 168 ? -11.219 -6.017 27.796 1.00 53.06 168 ALA A O 1
ATOM 1331 N N . PRO A 1 169 ? -13.373 -6.665 27.816 1.00 46.97 169 PRO A N 1
ATOM 1332 C CA . PRO A 1 169 ? -13.841 -5.571 28.657 1.00 46.97 169 PRO A CA 1
ATOM 1333 C C . PRO A 1 169 ? -13.131 -5.561 30.012 1.00 46.97 169 PRO A C 1
ATOM 1335 O O . PRO A 1 169 ? -13.514 -6.248 30.957 1.00 46.97 169 PRO A O 1
ATOM 1338 N N . THR A 1 170 ? -12.107 -4.720 30.139 1.00 43.38 170 THR A N 1
ATOM 1339 C CA . THR A 1 170 ? -11.650 -4.262 31.446 1.00 43.38 170 THR A CA 1
ATOM 1340 C C . THR A 1 170 ? -12.712 -3.303 31.965 1.00 43.38 170 THR A C 1
ATOM 1342 O O . THR A 1 170 ? -12.905 -2.200 31.451 1.00 43.38 170 THR A O 1
ATOM 1345 N N . GLY A 1 171 ? -13.475 -3.788 32.946 1.00 41.00 171 GLY A N 1
ATOM 1346 C CA . GLY A 1 171 ? -14.549 -3.055 33.594 1.00 41.00 171 GLY A CA 1
ATOM 1347 C C . GLY A 1 171 ? -14.132 -1.633 33.967 1.00 41.00 171 GLY A C 1
ATOM 1348 O O . GLY A 1 171 ? -13.078 -1.401 34.553 1.00 41.00 171 GLY A O 1
ATOM 1349 N N . TRP A 1 172 ? -14.983 -0.688 33.576 1.00 48.22 172 TRP A N 1
ATOM 1350 C CA . TRP A 1 172 ? -15.182 0.645 34.143 1.00 48.22 172 TRP A CA 1
ATOM 1351 C C . TRP A 1 172 ? -14.076 1.177 35.088 1.00 48.22 172 TRP A C 1
ATOM 1353 O O . TRP A 1 172 ? -14.278 1.322 36.289 1.00 48.22 172 TRP A O 1
ATOM 1363 N N . GLY A 1 173 ? -12.925 1.572 34.534 1.00 40.12 173 GLY A N 1
ATOM 1364 C CA . GLY A 1 173 ? -11.867 2.292 35.269 1.00 40.12 173 GLY A CA 1
ATOM 1365 C C . GLY A 1 173 ? -11.684 3.769 34.877 1.00 40.12 173 GLY A C 1
ATOM 1366 O O . GLY A 1 173 ? -10.875 4.478 35.471 1.00 40.12 173 GLY A O 1
ATOM 1367 N N . GLY A 1 174 ? -12.403 4.260 33.860 1.00 41.19 174 GLY A N 1
ATOM 1368 C CA . GLY A 1 174 ? -12.085 5.537 33.198 1.00 41.19 174 GLY A CA 1
ATOM 1369 C C . GLY A 1 174 ? -12.831 6.788 33.684 1.00 41.19 174 GLY A C 1
ATOM 1370 O O . GLY A 1 174 ? -12.447 7.904 33.332 1.00 41.19 174 GLY A O 1
ATOM 1371 N N . SER A 1 175 ? -13.883 6.662 34.496 1.00 50.28 175 SER A N 1
ATOM 1372 C CA . SER A 1 175 ? -14.800 7.784 34.779 1.00 50.28 175 SER A CA 1
ATOM 1373 C C . SER A 1 175 ? -14.314 8.791 35.828 1.00 50.28 175 SER A C 1
ATOM 1375 O O . SER A 1 175 ? -14.996 9.786 36.064 1.00 50.28 175 SER A O 1
ATOM 1377 N N . ARG A 1 176 ? -13.132 8.613 36.433 1.00 48.00 176 ARG A N 1
ATOM 1378 C CA . ARG A 1 176 ? -12.600 9.575 37.421 1.00 48.00 176 ARG A CA 1
ATOM 1379 C C . ARG A 1 176 ? -11.628 10.617 36.860 1.00 48.00 176 ARG A C 1
ATOM 1381 O O . ARG A 1 176 ? -11.451 11.655 37.488 1.00 48.00 176 ARG A O 1
ATOM 1388 N N . ARG A 1 177 ? -11.047 10.415 35.670 1.00 47.06 177 ARG A N 1
ATOM 1389 C CA . ARG A 1 177 ? -10.092 11.381 35.080 1.00 47.06 177 ARG A CA 1
ATOM 1390 C C . ARG A 1 177 ? -10.746 12.455 34.207 1.00 47.06 177 ARG A C 1
ATOM 1392 O O . ARG A 1 177 ? -10.279 13.589 34.199 1.00 47.06 177 ARG A O 1
ATOM 1399 N N . ALA A 1 178 ? -11.871 12.155 33.556 1.00 46.28 178 ALA A N 1
ATOM 1400 C CA . ALA A 1 178 ? -12.570 13.124 32.704 1.00 46.28 178 ALA A CA 1
ATOM 1401 C C . ALA A 1 178 ? -13.310 14.227 33.494 1.00 46.28 178 ALA A C 1
ATOM 1403 O O . ALA A 1 178 ? -13.513 15.326 32.979 1.00 46.28 178 ALA A O 1
ATOM 1404 N N . ALA A 1 179 ? -13.677 13.966 34.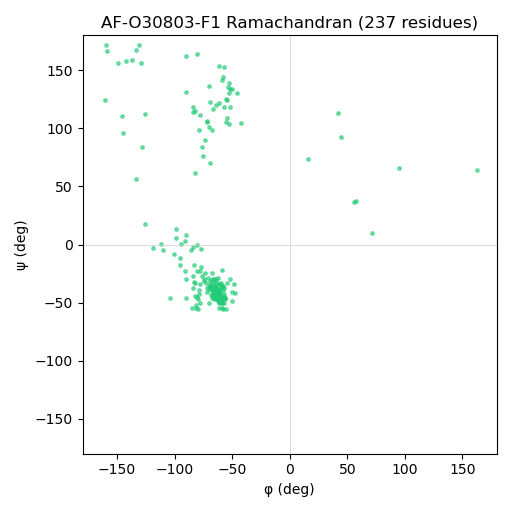755 1.00 46.03 179 ALA A N 1
ATOM 1405 C CA . ALA A 1 179 ? -14.338 14.949 35.618 1.00 46.03 179 ALA A CA 1
ATOM 1406 C C . ALA A 1 179 ? -13.359 15.958 36.254 1.00 46.03 179 ALA A C 1
ATOM 1408 O O . ALA A 1 179 ? -13.765 17.069 36.586 1.00 46.03 179 ALA A O 1
ATOM 1409 N N . ALA A 1 180 ? -12.070 15.615 36.371 1.00 44.78 180 ALA A N 1
ATOM 1410 C CA . ALA A 1 180 ? -11.065 16.463 37.019 1.00 44.78 180 ALA A CA 1
ATOM 1411 C C . ALA A 1 180 ? -10.469 17.551 36.098 1.00 44.78 180 ALA A C 1
ATOM 1413 O O . ALA A 1 180 ? -9.931 18.534 36.592 1.00 44.78 180 ALA A O 1
ATOM 1414 N N . MET A 1 181 ? -10.604 17.431 34.770 1.00 48.91 181 MET A N 1
ATOM 1415 C CA . MET A 1 181 ? -10.072 18.419 33.810 1.00 48.91 181 MET A CA 1
ATOM 1416 C C . MET A 1 181 ? -11.084 19.493 33.373 1.00 48.91 181 MET A C 1
ATOM 1418 O O . MET A 1 181 ? -10.742 20.375 32.594 1.00 48.91 181 MET A O 1
ATOM 1422 N N . ARG A 1 182 ? -12.329 19.464 33.873 1.00 51.75 182 ARG A N 1
ATOM 1423 C CA . ARG A 1 182 ? -13.379 20.440 33.509 1.00 51.75 182 ARG A CA 1
ATOM 1424 C C . ARG A 1 182 ? -13.438 21.692 34.395 1.00 51.75 182 ARG A C 1
ATOM 1426 O O . ARG A 1 182 ? -14.360 22.486 34.248 1.00 51.75 182 ARG A O 1
ATOM 1433 N N . ARG A 1 183 ? -12.476 21.896 35.301 1.00 53.59 183 ARG A N 1
ATOM 1434 C CA . ARG A 1 183 ? -12.403 23.094 36.158 1.00 53.59 183 ARG A CA 1
ATOM 1435 C C . ARG A 1 183 ? -11.002 23.701 36.209 1.00 53.59 183 ARG A C 1
ATOM 1437 O O . ARG A 1 183 ? -10.438 23.873 37.282 1.00 53.59 183 ARG A O 1
ATOM 1444 N N . ALA A 1 184 ? -10.452 24.045 35.051 1.00 50.28 184 ALA A N 1
ATOM 1445 C CA . ALA A 1 184 ? -9.300 24.936 34.987 1.00 50.28 184 ALA A CA 1
ATOM 1446 C C . ALA A 1 184 ? -9.368 25.809 33.727 1.00 50.28 184 ALA A C 1
ATOM 1448 O O . ALA A 1 184 ? -9.195 25.315 32.617 1.00 50.28 184 ALA A O 1
ATOM 1449 N N . GLY A 1 185 ? -9.604 27.107 33.929 1.00 45.75 185 GLY A N 1
ATOM 1450 C CA . GLY A 1 185 ? -9.136 28.154 33.020 1.00 45.75 185 GLY A CA 1
ATOM 1451 C C . GLY A 1 185 ? -10.103 28.633 31.939 1.00 45.75 185 GLY A C 1
ATOM 1452 O O . GLY A 1 185 ? -9.801 28.517 30.756 1.00 45.75 185 GLY A O 1
ATOM 1453 N N . GLU A 1 186 ? -11.210 29.270 32.327 1.00 57.56 186 GLU A N 1
ATOM 1454 C CA . GLU A 1 186 ? -11.800 30.319 31.486 1.00 57.56 186 GLU A CA 1
ATOM 1455 C C . GLU A 1 186 ? -11.079 31.638 31.786 1.00 57.56 186 GLU A C 1
ATOM 1457 O O . GLU A 1 186 ? -11.142 32.154 32.898 1.00 57.56 186 GLU A O 1
ATOM 1462 N N . GLY A 1 187 ? -10.351 32.157 30.797 1.00 52.50 187 GLY A N 1
ATOM 1463 C CA . GLY A 1 187 ? -9.621 33.418 30.916 1.00 52.50 187 GLY A CA 1
ATOM 1464 C C . GLY A 1 187 ? -8.565 33.574 29.830 1.00 52.50 187 GLY A C 1
ATOM 1465 O O . GLY A 1 187 ? -7.376 33.589 30.118 1.00 52.50 187 GLY A O 1
ATOM 1466 N N . GLY A 1 188 ? -8.985 33.646 28.565 1.00 52.22 188 GLY A N 1
ATOM 1467 C CA . GLY A 1 188 ? -8.068 33.861 27.447 1.00 52.22 188 GLY A CA 1
ATOM 1468 C C . GLY A 1 188 ? -8.793 34.381 26.214 1.00 52.22 188 GLY A C 1
ATOM 1469 O O . GLY A 1 188 ? -9.760 33.776 25.754 1.00 52.22 188 GLY A O 1
ATOM 1470 N N . LEU A 1 189 ? -8.326 35.521 25.705 1.00 54.78 189 LEU A N 1
ATOM 1471 C CA . LEU A 1 189 ? -8.828 36.258 24.546 1.00 54.78 189 LEU A CA 1
ATOM 1472 C C . LEU A 1 189 ? -9.187 35.316 23.379 1.00 54.78 189 LEU A C 1
ATOM 1474 O O . LEU A 1 189 ? -8.319 34.788 22.682 1.00 54.78 189 LEU A O 1
ATOM 1478 N N . ARG A 1 190 ? -10.488 35.085 23.170 1.00 58.25 190 ARG A N 1
ATOM 1479 C CA . ARG A 1 190 ? -11.023 34.168 22.155 1.00 58.25 190 ARG A CA 1
ATOM 1480 C C . ARG A 1 190 ? -10.903 34.809 20.769 1.00 58.25 190 ARG A C 1
ATOM 1482 O O . ARG A 1 190 ? -11.887 35.290 20.220 1.00 58.25 190 ARG A O 1
ATOM 1489 N N . ARG A 1 191 ? -9.692 34.825 20.198 1.00 62.78 191 ARG A N 1
ATOM 1490 C CA . ARG A 1 191 ? -9.491 35.083 18.760 1.00 62.78 191 ARG A CA 1
ATOM 1491 C C . ARG A 1 191 ? -10.376 34.106 17.988 1.00 62.78 191 ARG A C 1
ATOM 1493 O O . ARG A 1 191 ? -10.437 32.928 18.349 1.00 62.78 191 ARG A O 1
ATOM 1500 N N . ASP A 1 192 ? -11.074 34.589 16.964 1.00 59.81 192 ASP A N 1
ATOM 1501 C CA . ASP A 1 192 ? -12.041 33.816 16.181 1.00 59.81 192 ASP A CA 1
ATOM 1502 C C . ASP A 1 192 ? -11.355 32.737 15.316 1.00 59.81 192 ASP A C 1
ATOM 1504 O O . ASP A 1 192 ? -11.253 32.803 14.097 1.00 59.81 192 ASP A O 1
ATOM 1508 N N . THR A 1 193 ? -10.828 31.710 15.979 1.00 62.16 193 THR A N 1
ATOM 1509 C CA . THR A 1 193 ? -10.162 30.548 15.383 1.00 62.16 193 THR A CA 1
ATOM 1510 C C . THR A 1 193 ? -11.162 29.549 14.799 1.00 62.16 193 THR A C 1
ATOM 1512 O O . THR A 1 193 ? -10.758 28.560 14.185 1.00 62.16 193 THR A O 1
ATOM 1515 N N . LYS A 1 194 ? -12.478 29.782 14.953 1.00 66.75 194 LYS A N 1
ATOM 1516 C CA . LYS A 1 194 ? -13.522 28.913 14.385 1.00 66.75 194 LYS A CA 1
ATOM 1517 C C . LYS A 1 194 ? -13.459 28.905 12.860 1.00 66.75 194 LYS A C 1
ATOM 1519 O O . LYS A 1 194 ? -13.612 27.837 12.271 1.00 66.75 194 LYS A O 1
ATOM 1524 N N . THR A 1 195 ? -13.201 30.054 12.242 1.00 74.88 195 THR A N 1
ATOM 1525 C CA . THR A 1 195 ? -13.137 30.190 10.781 1.00 74.88 195 THR A CA 1
ATOM 1526 C C . THR A 1 195 ? -11.934 29.443 10.211 1.00 74.88 195 THR A C 1
ATOM 1528 O O . THR A 1 195 ? -12.100 28.623 9.311 1.00 74.88 195 THR A O 1
ATOM 1531 N N . LEU A 1 196 ? -10.748 29.600 10.813 1.00 75.25 196 LEU A N 1
ATOM 1532 C CA . LEU A 1 196 ? -9.538 28.887 10.386 1.00 75.25 196 LEU A CA 1
ATOM 1533 C C . LEU A 1 196 ? -9.672 27.363 10.545 1.00 75.25 196 LEU A C 1
ATOM 1535 O O . LEU A 1 196 ? -9.321 26.615 9.639 1.00 75.25 196 LEU A O 1
ATOM 1539 N N . ARG A 1 197 ? -10.251 26.884 11.657 1.00 82.06 197 ARG A N 1
ATOM 1540 C CA . ARG A 1 197 ? -10.472 25.440 11.877 1.00 82.06 197 ARG A CA 1
ATOM 1541 C C . ARG A 1 197 ? -11.479 24.829 10.898 1.00 82.06 197 ARG A C 1
ATOM 1543 O O . ARG A 1 197 ? -11.365 23.650 10.588 1.00 82.06 197 ARG A O 1
ATOM 1550 N N . ARG A 1 198 ? -12.455 25.609 10.418 1.00 86.06 198 ARG A N 1
ATOM 1551 C CA . ARG A 1 198 ? -13.411 25.183 9.378 1.00 86.06 198 ARG A CA 1
ATOM 1552 C C . ARG A 1 198 ? -12.799 25.215 7.978 1.00 86.06 198 ARG A C 1
ATOM 1554 O O . ARG A 1 198 ? -13.146 24.370 7.163 1.00 86.06 198 ARG A O 1
ATOM 1561 N N . ALA A 1 199 ? -11.903 26.165 7.712 1.00 88.25 199 ALA A N 1
ATOM 1562 C CA . ALA A 1 199 ? -11.201 26.284 6.437 1.00 88.25 199 ALA A CA 1
ATOM 1563 C C . ALA A 1 199 ? -10.072 25.252 6.276 1.00 88.25 199 ALA A C 1
ATOM 1565 O O . ALA A 1 199 ? -9.759 24.868 5.156 1.00 88.25 199 ALA A O 1
ATOM 1566 N N . TRP A 1 200 ? -9.485 24.775 7.379 1.00 88.75 200 TRP A N 1
ATOM 1567 C CA . TRP A 1 200 ? -8.314 23.893 7.366 1.00 88.75 200 TRP A CA 1
ATOM 1568 C C . TRP A 1 200 ? -8.424 22.666 6.440 1.00 88.75 200 TRP A C 1
ATOM 1570 O O . TRP A 1 200 ? -7.510 22.483 5.639 1.00 88.75 200 TRP A O 1
ATOM 1580 N N . PRO A 1 201 ? -9.510 21.861 6.444 1.00 88.94 201 PRO A N 1
ATOM 1581 C CA . PRO A 1 201 ? -9.613 20.710 5.540 1.00 88.94 201 PRO A CA 1
ATOM 1582 C C . PRO A 1 201 ? -9.573 21.110 4.060 1.00 88.94 201 PRO A C 1
ATOM 1584 O O . PRO A 1 201 ? -8.965 20.420 3.249 1.00 88.94 201 PRO A O 1
ATOM 1587 N N . TRP A 1 202 ? -10.175 22.252 3.718 1.00 93.12 202 TRP A N 1
ATOM 1588 C CA . TRP A 1 202 ? -10.186 22.784 2.356 1.00 93.12 202 TRP A CA 1
ATOM 1589 C C . TRP A 1 202 ? -8.822 23.325 1.941 1.00 93.12 202 TRP A C 1
ATOM 1591 O O . TRP A 1 202 ? -8.418 23.133 0.801 1.00 93.12 202 TRP A O 1
ATOM 1601 N N . LEU A 1 203 ? -8.092 23.952 2.867 1.00 90.19 203 LEU A N 1
ATOM 1602 C CA . LEU A 1 203 ? -6.719 24.399 2.626 1.00 90.19 203 LEU A CA 1
ATOM 1603 C C . LEU A 1 203 ? -5.777 23.212 2.402 1.00 90.19 203 LEU A C 1
ATOM 1605 O O . LEU A 1 203 ? -4.974 23.244 1.477 1.00 90.19 203 LEU A O 1
ATOM 1609 N N . VAL A 1 204 ? -5.908 22.149 3.202 1.00 88.94 204 VAL A N 1
ATOM 1610 C CA . VAL A 1 204 ? -5.145 20.905 3.020 1.00 88.94 204 VAL A CA 1
ATOM 1611 C C . VAL A 1 204 ? -5.484 20.250 1.680 1.00 88.94 204 VAL A C 1
ATOM 1613 O O . VAL A 1 204 ? -4.574 19.866 0.952 1.00 88.94 204 VAL A O 1
ATOM 1616 N N . LEU A 1 205 ? -6.770 20.175 1.319 1.00 87.88 205 LEU A N 1
ATOM 1617 C CA . LEU A 1 205 ? -7.201 19.654 0.020 1.00 87.88 205 LEU A CA 1
ATOM 1618 C C . LEU A 1 205 ? -6.627 20.478 -1.138 1.00 87.88 205 LEU A C 1
ATOM 1620 O O . LEU A 1 205 ? -6.070 19.912 -2.073 1.00 87.88 205 LEU A O 1
ATOM 1624 N N . ALA A 1 206 ? -6.732 21.806 -1.070 1.00 88.50 206 ALA A N 1
ATOM 1625 C CA . ALA A 1 206 ? -6.214 22.699 -2.100 1.00 88.50 206 ALA A CA 1
ATOM 1626 C C . ALA A 1 206 ? -4.690 22.574 -2.246 1.00 88.50 206 ALA A C 1
ATOM 1628 O O . ALA A 1 206 ? -4.194 22.484 -3.366 1.00 88.50 206 ALA A O 1
ATOM 1629 N N . ALA A 1 207 ? -3.954 22.505 -1.132 1.00 87.88 207 ALA A N 1
ATOM 1630 C CA . ALA A 1 207 ? -2.512 22.276 -1.145 1.00 87.88 207 ALA A CA 1
ATOM 1631 C C . ALA A 1 207 ? -2.158 20.912 -1.758 1.00 87.88 207 ALA A C 1
ATOM 1633 O O . ALA A 1 207 ? -1.273 20.836 -2.605 1.00 87.88 207 ALA A O 1
ATOM 1634 N N . GLY A 1 208 ? -2.882 19.851 -1.386 1.00 83.81 208 GLY A N 1
ATOM 1635 C CA . GLY A 1 208 ? -2.695 18.512 -1.94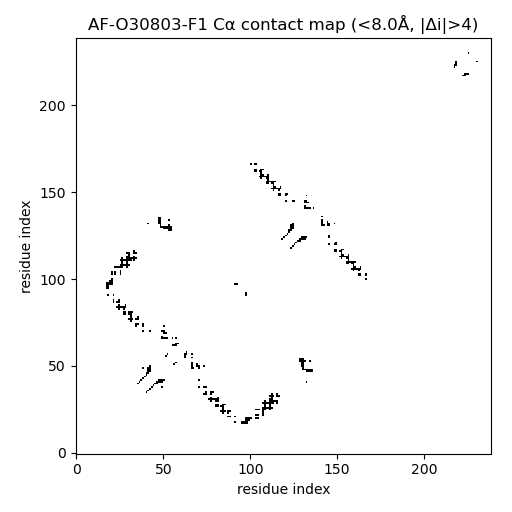7 1.00 83.81 208 GLY A CA 1
ATOM 1636 C C . GLY A 1 208 ? -2.949 18.459 -3.454 1.00 83.81 208 GLY A C 1
ATOM 1637 O O . GLY A 1 208 ? -2.119 17.939 -4.194 1.00 83.81 208 GLY A O 1
ATOM 1638 N N . LEU A 1 209 ? -4.046 19.058 -3.930 1.00 85.06 209 LEU A N 1
ATOM 1639 C CA . LEU A 1 209 ? -4.355 19.158 -5.361 1.00 85.06 209 LEU A CA 1
ATOM 1640 C C . LEU A 1 209 ? -3.320 20.007 -6.111 1.00 85.06 209 LEU A C 1
ATOM 1642 O O . LEU A 1 209 ? -2.920 19.655 -7.221 1.00 85.06 209 LEU A O 1
ATOM 1646 N N . GLY A 1 210 ? -2.852 21.100 -5.503 1.00 83.56 210 GLY A N 1
ATOM 1647 C CA . GLY A 1 210 ? -1.784 21.931 -6.055 1.00 83.56 210 GLY A CA 1
ATOM 1648 C C . GLY A 1 210 ? -0.476 21.156 -6.226 1.00 83.56 210 GLY A C 1
ATOM 1649 O O . GLY A 1 210 ? 0.131 21.217 -7.291 1.00 83.56 210 GLY A O 1
ATOM 1650 N N . LEU A 1 211 ? -0.077 20.373 -5.219 1.00 82.19 211 LEU A N 1
ATOM 1651 C CA . LEU A 1 211 ? 1.108 19.509 -5.279 1.00 82.19 211 LEU A CA 1
ATOM 1652 C C . LEU A 1 211 ? 0.953 18.393 -6.319 1.00 82.19 211 LEU A C 1
ATOM 1654 O O . LEU A 1 211 ? 1.846 18.199 -7.139 1.00 82.19 211 LEU A O 1
ATOM 1658 N N . ALA A 1 212 ? -0.193 17.709 -6.343 1.00 79.62 212 ALA A N 1
ATOM 1659 C CA . ALA A 1 212 ? -0.471 16.647 -7.312 1.00 79.62 212 ALA A CA 1
ATOM 1660 C C . ALA A 1 212 ? -0.471 17.151 -8.767 1.00 79.62 212 ALA A C 1
ATOM 1662 O O . ALA A 1 212 ? -0.127 16.411 -9.683 1.00 79.62 212 ALA A O 1
ATOM 1663 N N . THR A 1 213 ? -0.822 18.420 -8.988 1.00 82.19 213 THR A N 1
ATOM 1664 C CA . THR A 1 213 ? -0.821 19.050 -10.319 1.00 82.19 213 THR A CA 1
ATOM 1665 C C . THR A 1 213 ? 0.430 19.885 -10.593 1.00 82.19 213 THR A C 1
ATOM 1667 O O . THR A 1 213 ? 0.521 20.509 -11.651 1.00 82.19 213 THR A O 1
ATOM 1670 N N . MET A 1 214 ? 1.424 19.883 -9.690 1.00 80.44 214 MET A N 1
ATOM 1671 C CA . MET A 1 214 ? 2.649 20.692 -9.792 1.00 80.44 214 MET A CA 1
ATOM 1672 C C . MET A 1 214 ? 3.329 20.619 -11.173 1.00 80.44 214 MET A C 1
ATOM 1674 O O . MET A 1 214 ? 3.717 21.676 -11.679 1.00 80.44 214 MET A O 1
ATOM 1678 N N . PRO A 1 215 ? 3.446 19.451 -11.842 1.00 75.00 215 PRO A N 1
ATOM 1679 C CA . PRO A 1 215 ? 4.049 19.386 -13.173 1.00 75.00 215 PRO A CA 1
ATOM 1680 C C . PRO A 1 215 ? 3.336 20.258 -14.219 1.00 75.00 215 PRO A C 1
ATOM 1682 O O . PRO A 1 215 ? 4.007 20.920 -15.009 1.00 75.00 215 PRO A O 1
ATOM 1685 N N . ALA A 1 216 ? 2.001 20.351 -14.183 1.00 71.81 216 ALA A N 1
ATOM 1686 C CA . ALA A 1 216 ? 1.233 21.202 -15.097 1.00 71.81 216 ALA A CA 1
ATOM 1687 C C . ALA A 1 216 ? 1.527 22.695 -14.871 1.00 71.81 216 ALA A C 1
ATOM 1689 O O . ALA A 1 216 ? 1.641 23.471 -15.822 1.00 71.81 216 ALA A O 1
ATOM 1690 N N . TRP A 1 217 ? 1.743 23.089 -13.612 1.00 71.06 217 TRP A N 1
ATOM 1691 C CA . TRP A 1 217 ? 2.153 24.450 -13.270 1.00 71.06 217 TRP A CA 1
ATOM 1692 C C . TRP A 1 217 ? 3.556 24.778 -13.779 1.00 71.06 217 TRP A C 1
ATOM 1694 O O . TRP A 1 217 ? 3.804 25.927 -14.126 1.00 71.06 217 TRP A O 1
ATOM 1704 N N . ARG A 1 218 ? 4.466 23.800 -13.894 1.00 64.50 218 ARG A N 1
ATOM 1705 C CA . ARG A 1 218 ? 5.804 24.036 -14.468 1.00 64.50 218 ARG A CA 1
ATOM 1706 C C . ARG A 1 218 ? 5.736 24.361 -15.960 1.00 64.50 218 ARG A C 1
ATOM 1708 O O . ARG A 1 218 ? 6.450 25.251 -16.407 1.00 64.50 218 ARG A O 1
ATOM 1715 N N . VAL A 1 219 ? 4.854 23.698 -16.709 1.00 63.72 219 VAL A N 1
ATOM 1716 C CA . VAL A 1 219 ? 4.621 24.000 -18.133 1.00 63.72 219 VAL A CA 1
ATOM 1717 C C . VAL A 1 219 ? 4.083 25.422 -18.297 1.00 63.72 219 VAL A C 1
ATOM 1719 O O . VAL A 1 219 ? 4.580 26.181 -19.125 1.00 63.72 219 VAL A O 1
ATOM 1722 N N . LEU A 1 220 ? 3.107 25.808 -17.470 1.00 64.81 220 LEU A N 1
ATOM 1723 C CA . LEU A 1 220 ? 2.504 27.144 -17.509 1.00 64.81 220 LEU A CA 1
ATOM 1724 C C . LEU A 1 220 ? 3.457 28.248 -17.024 1.00 64.81 220 LEU A C 1
ATOM 1726 O O . LEU A 1 220 ? 3.463 29.334 -17.594 1.00 64.81 220 LEU A O 1
ATOM 1730 N N . ALA A 1 221 ? 4.258 27.984 -15.988 1.00 69.75 221 ALA A N 1
ATOM 1731 C CA . ALA A 1 221 ? 5.147 28.972 -15.376 1.00 69.75 221 ALA A CA 1
ATOM 1732 C C . ALA A 1 221 ? 6.492 29.126 -16.104 1.00 69.75 221 ALA A C 1
ATOM 1734 O O . ALA A 1 221 ? 7.051 30.219 -16.109 1.00 69.75 221 ALA A O 1
ATOM 1735 N N . PHE A 1 222 ? 7.017 28.053 -16.706 1.00 69.38 222 PHE A N 1
ATOM 1736 C CA . PHE A 1 222 ? 8.350 28.033 -17.323 1.00 69.38 222 PHE A CA 1
ATOM 1737 C C . PHE A 1 222 ? 8.336 27.739 -18.832 1.00 69.38 222 PHE A C 1
ATOM 1739 O O . PHE A 1 222 ? 9.393 27.741 -19.455 1.00 69.38 222 PHE A O 1
ATOM 1746 N N . GLY A 1 223 ? 7.171 27.480 -19.439 1.00 62.31 223 GLY A N 1
ATOM 1747 C CA . GLY A 1 223 ? 7.033 27.266 -20.886 1.00 62.31 223 GLY A CA 1
ATOM 1748 C C . GLY A 1 223 ? 7.608 25.944 -21.414 1.00 62.31 223 GLY A C 1
ATOM 1749 O O . GLY A 1 223 ? 7.707 25.767 -22.628 1.00 62.31 223 GLY A O 1
ATOM 1750 N N . ILE A 1 224 ? 7.989 25.013 -20.534 1.00 65.94 224 ILE A N 1
ATOM 1751 C CA . ILE A 1 224 ? 8.589 23.724 -20.910 1.00 65.94 224 ILE A CA 1
ATOM 1752 C C . ILE A 1 224 ? 7.478 22.780 -21.380 1.00 65.94 224 ILE A C 1
ATOM 1754 O O . ILE A 1 224 ? 6.663 22.352 -20.568 1.00 65.94 224 ILE A O 1
ATOM 1758 N N . ARG A 1 225 ? 7.430 22.431 -22.670 1.00 63.78 225 ARG A N 1
ATOM 1759 C CA . ARG A 1 225 ? 6.554 21.351 -23.158 1.00 63.78 225 ARG A CA 1
ATOM 1760 C C . ARG A 1 225 ? 7.261 20.023 -22.916 1.00 63.78 225 ARG A C 1
ATOM 1762 O O . ARG A 1 225 ? 8.307 19.795 -23.504 1.00 63.78 225 ARG A O 1
ATOM 1769 N N . VAL A 1 226 ? 6.699 19.184 -22.053 1.00 63.16 226 VAL A N 1
ATOM 1770 C CA . VAL A 1 226 ? 7.207 17.829 -21.812 1.00 63.16 226 VAL A CA 1
ATOM 1771 C C . VAL A 1 226 ? 6.625 16.911 -22.889 1.00 63.16 226 VAL A C 1
ATOM 1773 O O . VAL A 1 226 ? 5.403 16.811 -23.006 1.00 63.16 226 VAL A O 1
ATOM 1776 N N . SER A 1 227 ? 7.475 16.295 -23.707 1.00 68.31 227 SER A N 1
ATOM 1777 C CA . SER A 1 227 ? 7.077 15.275 -24.683 1.00 68.31 227 SER A CA 1
ATOM 1778 C C . SER A 1 227 ? 6.916 13.899 -24.018 1.00 68.31 227 SER A C 1
ATOM 1780 O O . SER A 1 227 ? 7.379 13.672 -22.899 1.00 68.31 227 SER A O 1
ATOM 1782 N N . ALA A 1 228 ? 6.257 12.953 -24.698 1.00 60.53 228 ALA A N 1
ATOM 1783 C CA . ALA A 1 228 ? 6.183 11.567 -24.222 1.00 60.53 228 ALA A CA 1
ATOM 1784 C C . ALA A 1 228 ? 7.584 10.932 -24.094 1.00 60.53 228 ALA A C 1
ATOM 1786 O O . ALA A 1 228 ? 7.831 10.154 -23.177 1.00 60.53 228 ALA A O 1
ATOM 1787 N N . GLU A 1 229 ? 8.516 11.325 -24.963 1.00 64.12 229 GLU A N 1
ATOM 1788 C CA . GLU A 1 229 ? 9.920 10.910 -24.920 1.00 64.12 229 GLU A CA 1
ATOM 1789 C C . GLU A 1 229 ? 10.640 11.476 -23.683 1.00 64.12 229 GLU A C 1
ATOM 1791 O O . GLU A 1 229 ? 11.369 10.743 -23.016 1.00 64.12 229 GLU A O 1
ATOM 1796 N N . ASP A 1 230 ? 10.363 12.727 -23.297 1.00 63.69 230 ASP A N 1
ATOM 1797 C CA . ASP A 1 230 ? 10.909 13.338 -22.073 1.00 63.69 230 ASP A CA 1
ATOM 1798 C C . ASP A 1 230 ? 10.403 12.638 -20.800 1.00 63.69 230 ASP A C 1
ATOM 1800 O O . ASP A 1 230 ? 11.141 12.496 -19.826 1.00 63.69 230 ASP A O 1
ATOM 1804 N N . LEU A 1 231 ? 9.149 12.169 -20.795 1.00 60.53 231 LEU A N 1
ATOM 1805 C CA . LEU A 1 231 ? 8.583 11.414 -19.669 1.00 60.53 231 LEU A CA 1
ATOM 1806 C C . LEU A 1 231 ? 9.210 10.022 -19.532 1.00 60.53 231 LEU A C 1
ATOM 1808 O O . LEU A 1 231 ? 9.451 9.572 -18.411 1.00 60.53 231 LEU A O 1
ATOM 1812 N N . LEU A 1 232 ? 9.514 9.361 -20.652 1.00 56.94 232 LEU A N 1
ATOM 1813 C CA . LEU A 1 232 ? 10.233 8.085 -20.655 1.00 56.94 232 LEU A CA 1
ATOM 1814 C C . LEU A 1 232 ? 11.688 8.259 -20.186 1.00 56.94 232 LEU A C 1
ATOM 1816 O O . LEU A 1 232 ? 12.194 7.422 -19.444 1.00 56.94 232 LEU A O 1
ATOM 1820 N N . GLN A 1 233 ? 12.334 9.381 -20.521 1.00 55.97 233 GLN A N 1
ATOM 1821 C CA . GLN A 1 233 ? 13.683 9.720 -20.047 1.00 55.97 233 GLN A CA 1
ATOM 1822 C C . GLN A 1 233 ? 13.748 9.952 -18.526 1.00 55.97 233 GLN A C 1
ATOM 1824 O O . GLN A 1 233 ? 14.757 9.618 -17.911 1.00 55.97 233 GLN A O 1
ATOM 1829 N N . ILE A 1 234 ? 12.679 10.457 -17.891 1.00 55.59 234 ILE A N 1
ATOM 1830 C CA . ILE A 1 234 ? 12.626 10.644 -16.426 1.00 55.59 234 ILE A CA 1
ATOM 1831 C C . ILE A 1 234 ? 12.696 9.302 -15.673 1.00 55.59 234 ILE A C 1
ATOM 1833 O O . ILE A 1 234 ? 13.253 9.261 -14.578 1.00 55.59 234 ILE A O 1
ATOM 1837 N N . ARG A 1 235 ? 12.196 8.200 -16.257 1.00 49.69 235 ARG A N 1
ATOM 1838 C CA . ARG A 1 235 ? 12.358 6.841 -15.698 1.00 49.69 235 ARG A CA 1
ATOM 1839 C C . ARG A 1 235 ? 13.743 6.236 -15.949 1.00 49.69 235 ARG A C 1
ATOM 1841 O O . ARG A 1 235 ? 14.138 5.330 -15.228 1.00 49.69 235 ARG A O 1
ATOM 1848 N N . CYS A 1 236 ? 14.466 6.711 -16.961 1.00 44.88 236 CYS A N 1
ATOM 1849 C CA . CYS A 1 236 ? 15.755 6.158 -17.382 1.00 44.88 236 CYS A CA 1
ATOM 1850 C C . CYS A 1 236 ? 16.967 6.935 -16.850 1.00 44.88 236 CYS A C 1
ATOM 1852 O O . CYS A 1 236 ? 18.075 6.723 -17.343 1.00 44.88 236 CYS A O 1
ATOM 1854 N N . LEU A 1 237 ? 16.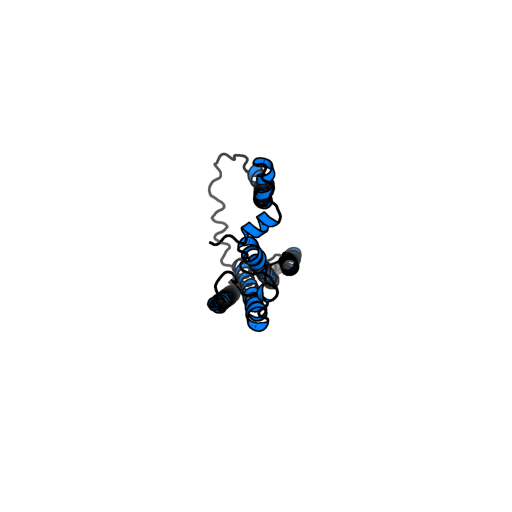790 7.837 -15.879 1.00 38.47 237 LEU A N 1
ATOM 1855 C CA . LEU A 1 237 ? 17.927 8.467 -15.213 1.00 38.47 237 LEU A CA 1
ATOM 1856 C C . LEU A 1 237 ? 18.718 7.387 -14.456 1.00 38.47 237 LEU A C 1
ATOM 1858 O O . LEU A 1 237 ? 18.153 6.745 -13.570 1.00 38.47 237 LEU A O 1
ATOM 1862 N N . PRO A 1 238 ? 20.005 7.171 -14.780 1.00 38.28 238 PRO A N 1
ATOM 1863 C CA . PRO A 1 238 ? 20.856 6.335 -13.956 1.00 38.28 238 PRO A CA 1
ATOM 1864 C C . PRO A 1 238 ? 21.137 7.121 -12.672 1.00 38.28 238 PRO A C 1
ATOM 1866 O O . PRO A 1 238 ? 21.868 8.113 -12.701 1.00 38.28 238 PRO A O 1
ATOM 1869 N N . TRP A 1 239 ? 20.499 6.736 -11.569 1.00 49.00 239 TRP A N 1
ATOM 1870 C CA . TRP A 1 239 ? 20.988 7.063 -10.228 1.00 49.00 239 TRP A CA 1
ATOM 1871 C C . TRP A 1 239 ? 22.106 6.095 -9.850 1.00 49.00 239 TRP A C 1
ATOM 1873 O O . TRP A 1 239 ? 21.926 4.878 -10.084 1.00 49.00 239 TRP A O 1
#

Organism: Methylorubrum extorquens (NCBI:txid408)

Secondary structure (DSSP, 8-state):
----------PPPPP-PPBPP-HHHHHHHHHHHHHHHIIIIIIIIS-S--TTTTTS-SSSHHHHHHHHHHHHHHHHHHHHHHHHHHHHHHHHHHHS-B---HHHHHHHHHHHHHHHHHHHIIIIIIII-S--S-TTS-GGGHHHHHHHHHHHHHHHHHHHHHHHHTTS---S--TTTTTTTSSS---S----HHHHHHHHHHHHHHHHHHHHTHHHHHHHHH-----HHHHHHHHT---

Sequence (239 aa):
MRPAAMRDQASAPAPAEGADFPVAAGVLFGLGLGGFFDGIVLHQVLQWHHMLSSWYPITSIENLELNTLWDGIFHSATYVFVVVGLFILWRRARGRHLSWSNRALAGSLLVGWGLFNLVEGLIDHQWLGVHHVNEQVDRAHWLAWDLGFLAWGLAMLLGGLWLLRDAAPTGWGGSRRAAAMRRAGEGGLRRDTKTLRRAWPWLVLAAGLGLATMPAWRVLAFGIRVSAEDLLQIRCLPW

Solvent-accessible surface area (backbone atoms only — not comparable to full-atom values): 13159 Å² total; per-residue (Å²): 143,86,82,83,83,86,74,83,77,74,73,73,79,74,78,80,78,51,43,72,62,61,48,69,22,25,23,26,35,10,29,13,50,37,43,44,45,45,51,46,46,37,34,63,70,65,53,26,33,38,65,36,32,63,74,42,52,77,84,44,70,68,33,41,52,54,28,52,50,47,42,50,52,52,49,51,53,21,50,48,31,34,53,52,13,49,50,52,45,50,56,51,54,73,76,39,61,61,43,86,44,72,47,38,43,53,10,20,24,27,30,14,22,11,49,35,35,38,50,47,41,48,45,38,37,65,68,65,43,28,24,46,70,40,61,81,52,64,76,91,49,30,64,59,44,37,50,50,46,32,52,50,11,50,51,31,26,54,53,8,52,55,37,44,69,72,55,58,87,75,73,92,78,67,81,71,64,70,67,69,69,76,79,75,83,92,83,71,89,80,69,80,55,64,59,56,66,67,45,43,66,57,52,53,49,51,51,49,53,50,60,75,44,41,71,62,52,46,31,74,74,69,67,54,82,80,49,76,67,56,58,55,49,69,74,64,59,86,127

Radius of gyration: 26.55 Å; Cα contacts (8 Å, |Δi|>4): 256; chains: 1; bounding box: 72×54×88 Å

Foldseek 3Di:
DDDDDDDPPPPDPDPPPFAEQPLLLLLLLLQLVLLCCCLPVQCPVVVQKFQQCQVQPPPDPVSVVVRVVVSVVSNVVSVVSNVVSVVVRVVSVVPGHYDDDPLSNQLSSLLNNLVNLQCCLCPRCPPVVSDASGPVDPPVCRVVRSVVSNVSSVVSNVSSVVSNVPSPDPPDPPPPPVVVPPPDDDDDDPDPCVVVVVCVVVVVVVVVVCVVCVVVVCCVVVVDDQDPVNVVVVVVDDD

Mean predicted aligned error: 11.82 Å

pLDDT: mean 82.6, std 19.44, range [38.28, 98.81]

Nearest PDB structures (foldseek):
  9bry-assembly1_n  TM=3.789E-01  e=7.014E-01  Mus musculus
  5fn5-assembly1_C  TM=3.193E-01  e=5.731E-01  Homo sapiens
  7uwb-assembly1_k  TM=4.012E-01  e=3.035E+00  Citrus x limon